Protein 3NWO (pdb70)

Nearest PDB structures (foldseek):
  3nwo-assembly1_A  TM=1.003E+00  e=1.751E-66  Mycolicibacterium smegmatis MC2 155
  7a6g-assembly1_A  TM=9.268E-01  e=8.230E-40  Pseudomonas syringae pv. tomato
  3wmr-assembly3_C  TM=9.377E-01  e=1.696E-39  Streptomyces halstedii
  1xrl-assembly1_A  TM=9.435E-01  e=4.229E-30  Thermoplasma acidophilum
  1mtz-assembly1_A  TM=9.447E-01  e=6.449E-30  Thermoplasma acidophilum

Secondary structure (DSSP, 8-state):
-EEEEEETTEEEEEEEE--SSPPTT---EEEEP-TTT--SGGGGGGGGHHHHHT--EEEE--TTSTTS---TTS-GGG--HHHHHHHHHHHHHHHT--SEEEEEETHHHHHHHHHHHT--TTEEEEEEES--SBHHHHHHHHHHHHHHS-HHHHHHHHHHHHHT-TTSHHHHHHHHHHHHHHT--SSSPPHHHHHHHHHHHHS-HHHHHHT-S-SSS--SGGGG-B-GGGGGG--S-EEEEEETT-SS-HHHHHHHHHH-SSEEEEEETT--TTHHHHSHHHHHHHHHHHHHHHHHHH-

Solvent-accessible surface area: 12353 Å² total; per-residue (Å²): 120,60,123,59,0,77,23,71,141,41,76,0,38,0,46,31,41,94,23,144,100,75,81,104,107,20,35,28,0,0,1,0,1,0,20,2,4,22,0,14,40,7,0,31,39,0,18,36,0,0,79,98,26,4,4,36,0,2,0,1,1,3,1,0,2,18,84,7,38,65,25,92,129,24,92,59,116,61,5,49,28,81,22,0,4,69,0,0,57,26,0,5,112,42,45,62,25,130,139,7,0,1,0,0,1,21,5,0,0,9,0,1,0,4,0,1,12,92,95,28,129,8,20,22,0,1,0,0,0,0,1,3,0,6,9,202,33,37,34,83,0,8,40,45,8,24,68,126,7,45,65,129,18,67,43,7,0,73,119,14,69,95,73,52,67,86,111,76,82,52,6,96,117,5,6,37,45,9,58,93,78,14,22,0,95,52,107,110,49,29,123,51,25,36,56,0,40,60,38,19,115,88,43,55,24,3,58,100,26,0,23,1,99,70,110,20,73,22,88,16,72,10,34,130,17,48,0,51,125,74,0,77,70,3,103,9,21,1,0,2,1,0,3,92,53,1,30,0,16,82,72,0,21,92,13,0,46,83,80,6,95,80,39,97,52,66,63,2,86,36,0,0,12,1,0,1,18,26,66,31,121,90,0,21,57,26,0,22,132,2,0,102,88,16,5,108,78,53,112

Foldseek 3Di:
DWDWFDQPPWTKIKDKQAEPAADPLLAEEEEFEALLQLACLLVVLLCVLRHVQRHMYMYIRQDCHDPIDNCLPDDLVVQDLVSRLSVVVRVCVRVVGQAYEYEYAENGLVSQLVNQLVPDVRYLEYERAQYFQALVLLLVLLVVLLVVDDPQLSCLCVVCVVVVVCVPPSNVVSLVVLCCQAPWVDPPDPVSSVVSVVRCVVRVSNSCAQQNDDSRGRPHPRRGDHCLVSQLSRPHAYEYEFEPRHSCDCSRCVSNVVRHPHYDYDYHYPGHRSCCVRPVVVVSVVVSVVSVVSSVVVD

Structure (mmCIF, N/CA/C/O backbone):
data_3NWO
#
_entry.id   3NWO
#
_cell.length_a   71.930
_cell.length_b   69.920
_cell.length_c   55.630
_cell.angle_alpha   90.000
_cell.angle_beta   93.180
_cell.angle_gamma   90.000
#
_symmetry.space_group_name_H-M   'C 1 2 1'
#
loop_
_entity.id
_entity.type
_entity.pdbx_description
1 polymer 'Proline iminopeptidase'
2 non-polymer 'MAGNESIUM ION'
3 non-polymer GLYCEROL
4 non-polymer 1,2-ETHANEDIOL
5 water water
#
loop_
_atom_site.group_PDB
_atom_site.id
_atom_site.type_symbol
_atom_site.label_atom_id
_atom_site.label_alt_id
_atom_site.label_comp_id
_atom_site.label_asym_id
_atom_site.label_entity_id
_atom_site.label_seq_id
_atom_site.pdbx_PDB_ins_code
_atom_site.Cartn_x
_atom_site.Cartn_y
_atom_site.Cartn_z
_atom_site.occupancy
_atom_site.B_iso_or_equiv
_atom_site.auth_seq_id
_atom_site.auth_comp_id
_atom_site.auth_asym_id
_atom_site.auth_atom_id
_atom_site.pdbx_PDB_model_num
ATOM 1 N N . SER A 1 29 ? 21.043 50.009 32.502 1.00 26.14 8 SER A N 1
ATOM 2 C CA . SER A 1 29 ? 20.269 48.756 32.809 1.00 25.84 8 SER A CA 1
ATOM 3 C C . SER A 1 29 ? 19.266 48.465 31.711 1.00 23.64 8 SER A C 1
ATOM 4 O O . SER A 1 29 ? 18.822 49.371 30.992 1.00 22.76 8 SER A O 1
ATOM 7 N N . SER A 1 30 ? 18.898 47.191 31.610 1.00 22.56 9 SER A N 1
ATOM 8 C CA . SER A 1 30 ? 18.080 46.723 30.516 1.00 20.41 9 SER A CA 1
ATOM 9 C C . SER A 1 30 ? 17.278 45.455 30.860 1.00 19.96 9 SER A C 1
ATOM 10 O O . SER A 1 30 ? 17.640 44.679 31.750 1.00 19.17 9 SER A O 1
ATOM 13 N N . ARG A 1 31 ? 16.198 45.255 30.113 1.00 18.01 10 ARG A N 1
ATOM 14 C CA . ARG A 1 31 ? 15.261 44.183 30.353 1.00 18.55 10 ARG A CA 1
ATOM 15 C C . ARG A 1 31 ? 14.382 44.078 29.138 1.00 16.53 10 ARG A C 1
ATOM 16 O O . ARG A 1 31 ? 14.426 44.951 28.264 1.00 16.52 10 ARG A O 1
ATOM 24 N N . THR A 1 32 ? 13.574 43.032 29.083 1.00 14.05 11 THR A N 1
ATOM 25 C CA . THR A 1 32 ? 12.529 42.960 28.076 1.00 12.76 11 THR A CA 1
ATOM 26 C C . THR A 1 32 ? 11.170 43.385 28.676 1.00 13.23 11 THR A C 1
ATOM 27 O O . THR A 1 32 ? 10.927 43.201 29.875 1.00 12.89 11 THR A O 1
ATOM 31 N N . VAL A 1 33 ? 10.317 43.962 27.828 1.00 12.07 12 VAL A N 1
ATOM 32 C CA . VAL A 1 33 ? 8.976 44.329 28.207 1.00 12.82 12 VAL A CA 1
ATOM 33 C C . VAL A 1 33 ? 8.030 43.617 27.277 1.00 12.74 12 VAL A C 1
ATOM 34 O O . VAL A 1 33 ? 8.378 43.360 26.103 1.00 12.38 12 VAL A O 1
ATOM 38 N N . PRO A 1 34 ? 6.821 43.308 27.764 1.00 12.54 13 PRO A N 1
ATOM 39 C CA . PRO A 1 34 ? 5.926 42.588 26.881 1.00 13.41 13 PRO A CA 1
ATOM 40 C C . PRO A 1 34 ? 5.319 43.457 25.810 1.00 13.07 13 PRO A C 1
ATOM 41 O O . PRO A 1 34 ? 4.917 44.593 26.066 1.00 11.90 13 PRO A O 1
ATOM 45 N N . PHE A 1 35 ? 5.247 42.910 24.610 1.00 12.37 14 PHE A N 1
ATOM 46 C CA . PHE A 1 35 ? 4.469 43.540 23.535 1.00 12.41 14 PHE A CA 1
ATOM 47 C C . PHE A 1 35 ? 3.642 42.413 22.944 1.00 13.58 14 PHE A C 1
ATOM 48 O O . PHE A 1 35 ? 4.167 41.591 22.180 1.00 12.01 14 PHE A O 1
ATOM 56 N N . GLY A 1 36 ? 2.361 42.332 23.325 1.00 14.97 15 GLY A N 1
ATOM 57 C CA . GLY A 1 36 ? 1.583 41.163 22.953 1.00 16.28 15 GLY A CA 1
ATOM 58 C C . GLY A 1 36 ? 2.248 39.916 23.516 1.00 16.73 15 GLY A C 1
ATOM 59 O O . GLY A 1 36 ? 2.659 39.888 24.692 1.00 17.05 15 GLY A O 1
ATOM 60 N N . ASP A 1 37 ? 2.404 38.914 22.663 1.00 16.96 16 ASP A N 1
ATOM 61 C CA . ASP A 1 37 ? 3.067 37.661 23.025 1.00 18.50 16 ASP A CA 1
ATOM 62 C C . ASP A 1 37 ? 4.576 37.754 22.877 1.00 17.47 16 ASP A C 1
ATOM 63 O O . ASP A 1 37 ? 5.258 36.768 23.115 1.00 18.69 16 ASP A O 1
ATOM 68 N N . HIS A 1 38 ? 5.097 38.920 22.476 1.00 15.16 17 HIS A N 1
ATOM 69 C CA . HIS A 1 38 ? 6.521 39.042 22.156 1.00 14.84 17 HIS A CA 1
ATOM 70 C C . HIS A 1 38 ? 7.240 39.788 23.261 1.00 13.77 17 HIS A C 1
ATOM 71 O O . HIS A 1 38 ? 6.615 40.237 24.207 1.00 14.24 17 HIS A O 1
ATOM 78 N N . GLU A 1 39 ? 8.561 39.851 23.161 1.00 13.93 18 GLU A N 1
ATOM 79 C CA . GLU A 1 39 ? 9.400 40.566 24.101 1.00 14.59 18 GLU A CA 1
ATOM 80 C C . GLU A 1 39 ? 10.191 41.665 23.382 1.00 14.17 18 GLU A C 1
ATOM 81 O O . GLU A 1 39 ? 10.950 41.379 22.449 1.00 15.57 18 GLU A O 1
ATOM 87 N N . THR A 1 40 ? 10.049 42.899 23.844 1.00 12.54 19 THR A N 1
ATOM 88 C CA . THR A 1 40 ? 10.819 44.014 23.322 1.00 11.38 19 THR A CA 1
ATOM 89 C C . THR A 1 40 ? 11.932 44.355 24.322 1.00 10.97 19 THR A C 1
ATOM 90 O O . THR A 1 40 ? 11.682 44.614 25.507 1.00 10.03 19 THR A O 1
ATOM 94 N N . TRP A 1 41 ? 13.161 44.359 23.833 1.00 10.08 20 TRP A N 1
ATOM 95 C CA . TRP A 1 41 ? 14.307 44.679 24.662 1.00 9.72 20 TRP A CA 1
ATOM 96 C C . TRP A 1 41 ? 14.493 46.186 24.779 1.00 8.95 20 TRP A C 1
ATOM 97 O O . TRP A 1 41 ? 14.566 46.902 23.769 1.00 8.66 20 TRP A O 1
ATOM 108 N N . VAL A 1 42 ? 14.631 46.653 26.007 1.00 8.72 21 VAL A N 1
ATOM 109 C CA . VAL A 1 42 ? 14.776 48.089 26.278 1.00 9.30 21 VAL A CA 1
ATOM 110 C C . VAL A 1 42 ? 16.016 48.311 27.134 1.00 9.74 21 VAL A C 1
ATOM 111 O O . VAL A 1 42 ? 16.411 47.428 27.929 1.00 9.06 21 VAL A O 1
ATOM 115 N N . GLN A 1 43 ? 16.626 49.479 26.948 1.00 9.92 22 GLN A N 1
ATOM 116 C CA . GLN A 1 43 ? 17.771 49.930 27.731 1.00 11.79 22 GLN A CA 1
ATOM 117 C C . GLN A 1 43 ? 17.486 51.315 28.306 1.00 12.25 22 GLN A C 1
ATOM 118 O O . GLN A 1 43 ? 17.069 52.240 27.579 1.00 14.20 22 GLN A O 1
ATOM 124 N N . VAL A 1 44 ? 17.703 51.464 29.605 1.00 13.23 23 VAL A N 1
ATOM 125 C CA . VAL A 1 44 ? 17.413 52.706 30.291 1.00 12.92 23 VAL A CA 1
ATOM 126 C C . VAL A 1 44 ? 18.729 53.283 30.808 1.00 13.09 23 VAL A C 1
ATOM 127 O O . VAL A 1 44 ? 19.443 52.634 31.574 1.00 13.81 23 VAL A O 1
ATOM 131 N N . THR A 1 45 ? 19.028 54.518 30.416 1.00 12.11 24 THR A N 1
ATOM 132 C CA . THR A 1 45 ? 20.237 55.196 30.858 1.00 12.21 24 THR A CA 1
ATOM 133 C C . THR A 1 45 ? 19.776 56.310 31.753 1.00 12.17 24 THR A C 1
ATOM 134 O O . THR A 1 45 ? 18.993 57.147 31.321 1.00 11.81 24 THR A O 1
ATOM 138 N N . THR A 1 46 ? 20.215 56.308 32.999 1.00 13.54 25 THR A N 1
ATOM 139 C CA . THR A 1 46 ? 19.750 57.314 33.960 1.00 13.86 25 THR A CA 1
ATOM 140 C C . THR A 1 46 ? 20.823 58.382 34.121 1.00 13.49 25 THR A C 1
ATOM 141 O O . THR A 1 46 ? 22.013 58.089 34.003 1.00 13.81 25 THR A O 1
ATOM 145 N N . PRO A 1 47 ? 20.416 59.637 34.364 1.00 12.20 26 PRO A N 1
ATOM 146 C CA . PRO A 1 47 ? 21.360 60.745 34.486 1.00 11.89 26 PRO A CA 1
ATOM 147 C C . PRO A 1 47 ? 22.099 60.792 35.800 1.00 12.78 26 PRO A C 1
ATOM 148 O O . PRO A 1 47 ? 21.593 60.367 36.836 1.00 12.49 26 PRO A O 1
ATOM 152 N N . GLU A 1 48 ? 23.297 61.344 35.732 1.00 13.34 27 GLU A N 1
ATOM 153 C CA . GLU A 1 48 ? 24.149 61.484 36.915 1.00 14.37 27 GLU A CA 1
ATOM 154 C C . GLU A 1 48 ? 23.632 62.567 37.868 1.00 13.60 27 GLU A C 1
ATOM 155 O O . GLU A 1 48 ? 23.860 62.485 39.061 1.00 13.57 27 GLU A O 1
ATOM 161 N N . ASN A 1 49 ? 22.951 63.573 37.331 1.00 13.02 28 ASN A N 1
ATOM 162 C CA . ASN A 1 49 ? 22.385 64.642 38.151 1.00 12.54 28 ASN A CA 1
ATOM 163 C C . ASN A 1 49 ? 21.001 65.027 37.574 1.00 12.26 28 ASN A C 1
ATOM 164 O O . ASN A 1 49 ? 20.876 66.013 36.812 1.00 11.74 28 ASN A O 1
ATOM 169 N N . ALA A 1 50 ? 19.988 64.221 37.927 1.00 12.05 29 ALA A N 1
ATOM 170 C CA . ALA A 1 50 ? 18.622 64.347 37.377 1.00 11.19 29 ALA A CA 1
ATOM 171 C C . ALA A 1 50 ? 18.102 65.748 37.617 1.00 11.59 29 ALA A C 1
ATOM 172 O O . ALA A 1 50 ? 18.195 66.254 38.718 1.00 12.28 29 ALA A O 1
ATOM 174 N N . GLN A 1 51 ? 17.618 66.383 36.557 1.00 12.20 30 GLN A N 1
ATOM 175 C CA . GLN A 1 51 ? 17.129 67.767 36.621 1.00 12.68 30 GLN A CA 1
ATOM 176 C C . GLN A 1 51 ? 15.631 67.778 36.784 1.00 13.59 30 GLN A C 1
ATOM 177 O O . GLN A 1 51 ? 14.955 66.877 36.286 1.00 13.55 30 GLN A O 1
ATOM 183 N N . PRO A 1 52 ? 15.107 68.770 37.519 1.00 16.02 31 PRO A N 1
ATOM 184 C CA . PRO A 1 52 ? 13.670 68.788 37.749 1.00 18.17 31 PRO A CA 1
ATOM 185 C C . PRO A 1 52 ? 12.909 69.008 36.437 1.00 18.62 31 PRO A C 1
ATOM 186 O O . PRO A 1 52 ? 13.313 69.802 35.596 1.00 19.65 31 PRO A O 1
ATOM 190 N N . HIS A 1 53 ? 11.839 68.264 36.235 1.00 19.42 32 HIS A N 1
ATOM 191 C CA . HIS A 1 53 ? 11.031 68.410 35.004 1.00 19.81 32 HIS A CA 1
ATOM 192 C C . HIS A 1 53 ? 11.753 68.045 33.707 1.00 17.03 32 HIS A C 1
ATOM 193 O O . HIS A 1 53 ? 11.203 68.293 32.643 1.00 16.44 32 HIS A O 1
ATOM 200 N N . ALA A 1 54 ? 12.939 67.449 33.767 1.00 13.34 33 ALA A N 1
ATOM 201 C CA . ALA A 1 54 ? 13.578 66.959 32.536 1.00 13.47 33 ALA A CA 1
ATOM 202 C C . ALA A 1 54 ? 12.932 65.614 32.188 1.00 12.90 33 ALA A C 1
ATOM 203 O O . ALA A 1 54 ? 13.230 64.603 32.797 1.00 12.88 33 ALA A O 1
ATOM 205 N N . LEU A 1 55 ? 12.019 65.627 31.216 1.00 12.54 34 LEU A N 1
ATOM 206 C CA . LEU A 1 55 ? 11.239 64.456 30.898 1.00 12.21 34 LEU A CA 1
ATOM 207 C C . LEU A 1 55 ? 12.044 63.448 30.102 1.00 12.14 34 LEU A C 1
ATOM 208 O O . LEU A 1 55 ? 12.973 63.816 29.380 1.00 12.01 34 LEU A O 1
ATOM 213 N N . PRO A 1 56 ? 11.675 62.169 30.204 1.00 12.39 35 PRO A N 1
ATOM 214 C CA . PRO A 1 56 ? 12.443 61.147 29.499 1.00 11.65 35 PRO A CA 1
ATOM 215 C C . PRO A 1 56 ? 12.395 61.275 27.981 1.00 11.04 35 PRO A C 1
ATOM 216 O O . PRO A 1 56 ? 11.406 61.760 27.419 1.00 10.28 35 PRO A O 1
ATOM 220 N N . LEU A 1 57 ? 13.484 60.843 27.345 1.00 9.93 36 LEU A N 1
ATOM 221 C CA . LEU A 1 57 ? 13.637 60.829 25.886 1.00 9.46 36 LEU A CA 1
ATOM 222 C C . LEU A 1 57 ? 13.656 59.358 25.432 1.00 9.42 36 LEU A C 1
ATOM 223 O O . LEU A 1 57 ? 14.441 58.546 25.939 1.00 8.94 36 LEU A O 1
ATOM 228 N N . ILE A 1 58 ? 12.770 59.041 24.496 1.00 9.29 37 ILE A N 1
ATOM 229 C CA . ILE A 1 58 ? 12.715 57.731 23.860 1.00 9.09 37 ILE A CA 1
ATOM 230 C C . ILE A 1 58 ? 13.345 57.841 22.451 1.00 9.14 37 ILE A C 1
ATOM 231 O O . ILE A 1 58 ? 12.908 58.664 21.620 1.00 9.53 37 ILE A O 1
ATOM 236 N N . VAL A 1 59 ? 14.413 57.066 22.227 1.00 8.72 38 VAL A N 1
ATOM 237 C CA . VAL A 1 59 ? 15.170 57.081 20.955 1.00 7.95 38 VAL A CA 1
ATOM 238 C C . VAL A 1 59 ? 14.698 55.930 20.059 1.00 8.21 38 VAL A C 1
ATOM 239 O O . VAL A 1 59 ? 14.784 54.766 20.441 1.00 8.58 38 VAL A O 1
ATOM 243 N N . LEU A 1 60 ? 14.212 56.267 18.864 1.00 8.70 39 LEU A N 1
ATOM 244 C CA . LEU A 1 60 ? 13.745 55.282 17.889 1.00 7.61 39 LEU A CA 1
ATOM 245 C C . LEU A 1 60 ? 14.795 55.072 16.783 1.00 7.84 39 LEU A C 1
ATOM 246 O O . LEU A 1 60 ? 15.119 55.995 16.058 1.00 8.23 39 LEU A O 1
ATOM 251 N N . HIS A 1 61 ? 15.267 53.839 16.628 1.00 7.42 40 HIS A N 1
ATOM 252 C CA . HIS A 1 61 ? 16.245 53.501 15.586 1.00 7.45 40 HIS A CA 1
ATOM 253 C C . HIS A 1 61 ? 15.578 53.339 14.221 1.00 7.21 40 HIS A C 1
ATOM 254 O O . HIS A 1 61 ? 14.365 53.175 14.132 1.00 7.19 40 HIS A O 1
ATOM 261 N N . GLY A 1 62 ? 16.384 53.405 13.159 1.00 8.27 41 GLY A N 1
ATOM 262 C CA . GLY A 1 62 ? 15.906 53.300 11.799 1.00 8.17 41 GLY A CA 1
ATOM 263 C C . GLY A 1 62 ? 16.082 51.897 11.254 1.00 9.52 41 GLY A C 1
ATOM 264 O O . GLY A 1 62 ? 16.063 50.897 12.005 1.00 10.22 41 GLY A O 1
ATOM 265 N N . GLY A 1 63 ? 16.298 51.842 9.945 1.00 9.91 42 GLY A N 1
ATOM 266 C CA . GLY A 1 63 ? 16.433 50.601 9.181 1.00 10.55 42 GLY A CA 1
ATOM 267 C C . GLY A 1 63 ? 15.340 50.484 8.125 1.00 10.77 42 GLY A C 1
ATOM 268 O O . GLY A 1 63 ? 15.578 50.796 6.934 1.00 10.91 42 GLY A O 1
ATOM 269 N N . PRO A 1 64 ? 14.141 49.999 8.520 1.00 10.36 43 PRO A N 1
ATOM 270 C CA . PRO A 1 64 ? 13.779 49.378 9.787 1.00 10.27 43 PRO A CA 1
ATOM 271 C C . PRO A 1 64 ? 14.634 48.126 10.022 1.00 9.82 43 PRO A C 1
ATOM 272 O O . PRO A 1 64 ? 15.278 47.639 9.114 1.00 9.45 43 PRO A O 1
ATOM 276 N N . GLY A 1 65 ? 14.631 47.633 11.251 1.00 9.76 44 GLY A N 1
ATOM 277 C CA . GLY A 1 65 ? 15.351 46.422 11.613 1.00 9.45 44 GLY A CA 1
ATOM 278 C C . GLY A 1 65 ? 16.844 46.552 11.849 1.00 9.68 44 GLY A C 1
ATOM 279 O O . GLY A 1 65 ? 17.541 45.540 11.899 1.00 9.90 44 GLY A O 1
ATOM 280 N N . MET A 1 66 ? 17.309 47.787 12.090 1.00 9.94 45 MET A N 1
ATOM 281 C CA A MET A 1 66 ? 18.735 48.123 12.279 0.50 10.11 45 MET A CA 1
ATOM 282 C CA B MET A 1 66 ? 18.728 48.029 12.266 0.50 9.98 45 MET A CA 1
ATOM 283 C C . MET A 1 66 ? 19.172 47.987 13.735 1.00 9.28 45 MET A C 1
ATOM 284 O O . MET A 1 66 ? 20.354 47.927 14.019 1.00 9.47 45 MET A O 1
ATOM 293 N N . ALA A 1 67 ? 18.209 47.950 14.647 1.00 9.66 46 ALA A N 1
ATOM 294 C CA . ALA A 1 67 ? 18.434 47.898 16.102 1.00 8.77 46 ALA A CA 1
ATOM 295 C C . ALA A 1 67 ? 19.003 49.236 16.640 1.00 9.02 46 ALA A C 1
ATOM 296 O O . ALA A 1 67 ? 19.372 50.143 15.871 1.00 8.64 46 ALA A O 1
ATOM 298 N N . HIS A 1 68 ? 19.108 49.329 17.961 1.00 8.34 47 HIS A N 1
ATOM 299 C CA . HIS A 1 68 ? 19.504 50.560 18.650 1.00 9.10 47 HIS A CA 1
ATOM 300 C C . HIS A 1 68 ? 20.980 50.893 18.517 1.00 9.11 47 HIS A C 1
ATOM 301 O O . HIS A 1 68 ? 21.373 52.020 18.836 1.00 8.86 47 HIS A O 1
ATOM 308 N N . ASN A 1 69 ? 21.798 49.910 18.133 1.00 9.48 48 ASN A N 1
ATOM 309 C CA . ASN A 1 69 ? 23.264 50.012 18.336 1.00 9.66 48 ASN A CA 1
ATOM 310 C C . ASN A 1 69 ? 23.782 51.312 17.703 1.00 9.63 48 ASN A C 1
ATOM 311 O O . ASN A 1 69 ? 24.477 52.088 18.347 1.00 10.06 48 ASN A O 1
ATOM 316 N N . TYR A 1 70 ? 23.398 51.570 16.452 1.00 9.69 49 TYR A N 1
ATOM 317 C CA . TYR A 1 70 ? 23.978 52.694 15.721 1.00 9.03 49 TYR A CA 1
ATOM 318 C C . TYR A 1 70 ? 23.590 54.077 16.311 1.00 9.25 49 TYR A C 1
ATOM 319 O O . TYR A 1 70 ? 24.270 55.083 16.069 1.00 7.74 49 TYR A O 1
ATOM 328 N N . VAL A 1 71 ? 22.530 54.102 17.111 1.00 8.88 50 VAL A N 1
ATOM 329 C CA . VAL A 1 71 ? 22.101 55.334 17.776 1.00 9.20 50 VAL A CA 1
ATOM 330 C C . VAL A 1 71 ? 22.349 55.297 19.276 1.00 9.73 50 VAL A C 1
ATOM 331 O O . VAL A 1 71 ? 21.842 56.186 20.005 1.00 10.85 50 VAL A O 1
ATOM 335 N N . ALA A 1 72 ? 23.127 54.306 19.732 1.00 8.87 51 ALA A N 1
ATOM 336 C CA . ALA A 1 72 ? 23.539 54.166 21.151 1.00 9.64 51 ALA A CA 1
ATOM 337 C C . ALA A 1 72 ? 24.128 55.442 21.756 1.00 9.92 51 ALA A C 1
ATOM 338 O O . ALA A 1 72 ? 23.831 55.760 22.924 1.00 9.91 51 ALA A O 1
ATOM 340 N N . ASN A 1 73 ? 24.929 56.184 20.977 1.00 10.43 52 ASN A N 1
ATOM 341 C CA . ASN A 1 73 ? 25.616 57.381 21.516 1.00 10.35 52 ASN A CA 1
ATOM 342 C C . ASN A 1 73 ? 24.713 58.524 21.940 1.00 9.98 52 ASN A C 1
ATOM 343 O O . ASN A 1 73 ? 25.130 59.381 22.689 1.00 9.31 52 ASN A O 1
ATOM 348 N N . ILE A 1 74 ? 23.470 58.534 21.466 1.00 9.44 53 ILE A N 1
ATOM 349 C CA . ILE A 1 74 ? 22.479 59.551 21.881 1.00 9.05 53 ILE A CA 1
ATOM 350 C C . ILE A 1 74 ? 22.157 59.450 23.402 1.00 9.93 53 ILE A C 1
ATOM 351 O O . ILE A 1 74 ? 21.683 60.433 24.015 1.00 9.19 53 ILE A O 1
ATOM 356 N N . ALA A 1 75 ? 22.479 58.295 24.014 1.00 9.63 54 ALA A N 1
ATOM 357 C CA . ALA A 1 75 ? 22.360 58.112 25.468 1.00 9.85 54 ALA A CA 1
ATOM 358 C C . ALA A 1 75 ? 23.231 59.095 26.256 1.00 9.95 54 ALA A C 1
ATOM 359 O O . ALA A 1 75 ? 22.984 59.283 27.432 1.00 10.97 54 ALA A O 1
ATOM 361 N N . ALA A 1 76 ? 24.248 59.699 25.616 1.00 9.97 55 ALA A N 1
ATOM 362 C CA . ALA A 1 76 ? 25.048 60.778 26.236 1.00 10.54 55 ALA A CA 1
ATOM 363 C C . ALA A 1 76 ? 24.208 61.928 26.717 1.00 10.09 55 ALA A C 1
ATOM 364 O O . ALA A 1 76 ? 24.633 62.689 27.587 1.00 10.19 55 ALA A O 1
ATOM 366 N N . LEU A 1 77 ? 23.017 62.076 26.121 1.00 10.05 56 LEU A N 1
ATOM 367 C CA . LEU A 1 77 ? 22.094 63.139 26.495 1.00 10.09 56 LEU A CA 1
ATOM 368 C C . LEU A 1 77 ? 21.621 63.009 27.937 1.00 10.13 56 LEU A C 1
ATOM 369 O O . LEU A 1 77 ? 21.237 64.017 28.576 1.00 9.55 56 LEU A O 1
ATOM 374 N N . ALA A 1 78 ? 21.631 61.788 28.461 1.00 10.37 57 ALA A N 1
ATOM 375 C CA . ALA A 1 78 ? 21.194 61.580 29.857 1.00 10.36 57 ALA A CA 1
ATOM 376 C C . ALA A 1 78 ? 22.054 62.402 30.835 1.00 11.26 57 ALA A C 1
ATOM 377 O O . ALA A 1 78 ? 21.543 63.244 31.587 1.00 12.59 57 ALA A O 1
ATOM 379 N N . ASP A 1 79 ? 23.361 62.223 30.790 1.00 11.86 58 ASP A N 1
ATOM 380 C CA . ASP A 1 79 ? 24.249 62.995 31.661 1.00 13.66 58 ASP A CA 1
ATOM 381 C C . ASP A 1 79 ? 24.282 64.489 31.255 1.00 13.98 58 ASP A C 1
ATOM 382 O O . ASP A 1 79 ? 24.299 65.373 32.113 1.00 14.02 58 ASP A O 1
ATOM 387 N N . GLU A 1 80 ? 24.282 64.757 29.957 1.00 12.96 59 GLU A N 1
ATOM 388 C CA . GLU A 1 80 ? 24.414 66.118 29.483 1.00 13.38 59 GLU A CA 1
ATOM 389 C C . GLU A 1 80 ? 23.237 66.998 29.818 1.00 13.18 59 GLU A C 1
ATOM 390 O O . GLU A 1 80 ? 23.428 68.198 30.001 1.00 13.49 59 GLU A O 1
ATOM 396 N N . THR A 1 81 ? 22.031 66.428 29.919 1.00 12.23 60 THR A N 1
ATOM 397 C CA . THR A 1 81 ? 20.815 67.240 30.141 1.00 11.42 60 THR A CA 1
ATOM 398 C C . THR A 1 81 ? 20.003 66.845 31.383 1.00 11.57 60 THR A C 1
ATOM 399 O O . THR A 1 81 ? 19.013 67.491 31.714 1.00 12.15 60 THR A O 1
ATOM 403 N N . GLY A 1 82 ? 20.431 65.806 32.094 1.00 12.47 61 GLY A N 1
ATOM 404 C CA . GLY A 1 82 ? 19.782 65.444 33.354 1.00 12.28 61 GLY A CA 1
ATOM 405 C C . GLY A 1 82 ? 18.452 64.715 33.218 1.00 12.09 61 GLY A C 1
ATOM 406 O O . GLY A 1 82 ? 17.602 64.815 34.092 1.00 12.82 61 GLY A O 1
ATOM 407 N N . ARG A 1 83 ? 18.273 63.954 32.132 1.00 11.51 62 ARG A N 1
ATOM 408 C CA . ARG A 1 83 ? 17.049 63.213 31.902 1.00 10.57 62 ARG A CA 1
ATOM 409 C C . ARG A 1 83 ? 17.361 61.743 31.659 1.00 10.56 62 ARG A C 1
ATOM 410 O O . ARG A 1 83 ? 18.502 61.383 31.397 1.00 10.19 62 ARG A O 1
ATOM 418 N N . THR A 1 84 ? 16.339 60.909 31.759 1.00 10.62 63 THR A N 1
ATOM 419 C CA . THR A 1 84 ? 16.451 59.491 31.410 1.00 11.18 63 THR A CA 1
ATOM 420 C C . THR A 1 84 ? 16.328 59.329 29.900 1.00 11.73 63 THR A C 1
ATOM 421 O O . THR A 1 84 ? 15.498 59.990 29.245 1.00 11.79 63 THR A O 1
ATOM 425 N N . VAL A 1 85 ? 17.199 58.486 29.348 1.00 11.34 64 VAL A N 1
ATOM 426 C CA . VAL A 1 85 ? 17.136 58.151 27.940 1.00 10.42 64 VAL A CA 1
ATOM 427 C C . VAL A 1 85 ? 16.859 56.649 27.775 1.00 10.68 64 VAL A C 1
ATOM 428 O O . VAL A 1 85 ? 17.532 55.799 28.358 1.00 9.54 64 VAL A O 1
ATOM 432 N N . ILE A 1 86 ? 15.870 56.354 26.937 1.00 9.91 65 ILE A N 1
ATOM 433 C CA . ILE A 1 86 ? 15.434 54.994 26.659 1.00 10.45 65 ILE A CA 1
ATOM 434 C C . ILE A 1 86 ? 15.709 54.637 25.216 1.00 9.87 65 ILE A C 1
ATOM 435 O O . ILE A 1 86 ? 15.272 55.321 24.306 1.00 11.11 65 ILE A O 1
ATOM 440 N N . HIS A 1 87 ? 16.429 53.547 25.020 1.00 10.15 66 HIS A N 1
ATOM 441 C CA . HIS A 1 87 ? 16.554 52.911 23.736 1.00 9.93 66 HIS A CA 1
ATOM 442 C C . HIS A 1 87 ? 15.824 51.590 23.786 1.00 9.92 66 HIS A C 1
ATOM 443 O O . HIS A 1 87 ? 15.763 50.947 24.849 1.00 9.81 66 HIS A O 1
ATOM 450 N N . TYR A 1 88 ? 15.347 51.147 22.626 1.00 9.18 67 TYR A N 1
ATOM 451 C CA . TYR A 1 88 ? 14.909 49.777 22.487 1.00 9.55 67 TYR A CA 1
ATOM 452 C C . TYR A 1 88 ? 15.065 49.227 21.077 1.00 9.67 67 TYR A C 1
ATOM 453 O O . TYR A 1 88 ? 15.211 50.003 20.138 1.00 9.48 67 TYR A O 1
ATOM 462 N N . ASP A 1 89 ? 15.077 47.897 20.968 1.00 9.02 68 ASP A N 1
ATOM 463 C CA . ASP A 1 89 ? 15.085 47.200 19.699 1.00 9.60 68 ASP A CA 1
ATOM 464 C C . ASP A 1 89 ? 13.639 46.905 19.311 1.00 9.35 68 ASP A C 1
ATOM 465 O O . ASP A 1 89 ? 12.895 46.284 20.048 1.00 9.87 68 ASP A O 1
ATOM 470 N N . GLN A 1 90 ? 13.233 47.401 18.155 1.00 7.98 69 GLN A N 1
ATOM 471 C CA . GLN A 1 90 ? 11.918 47.154 17.687 1.00 8.36 69 GLN A CA 1
ATOM 472 C C . GLN A 1 90 ? 11.774 45.670 17.379 1.00 8.78 69 GLN A C 1
ATOM 473 O O . GLN A 1 90 ? 12.691 45.039 16.847 1.00 8.40 69 GLN A O 1
ATOM 479 N N . VAL A 1 91 ? 10.635 45.134 17.792 1.00 9.26 70 VAL A N 1
ATOM 480 C CA . VAL A 1 91 ? 10.253 43.725 17.559 1.00 9.49 70 VAL A CA 1
ATOM 481 C C . VAL A 1 91 ? 10.613 43.262 16.160 1.00 9.40 70 VAL A C 1
ATOM 482 O O . VAL A 1 91 ? 10.397 43.979 15.167 1.00 7.77 70 VAL A O 1
ATOM 486 N N . GLY A 1 92 ? 11.184 42.056 16.101 1.00 8.89 71 GLY A N 1
ATOM 487 C CA . GLY A 1 92 ? 11.688 41.485 14.872 1.00 8.47 71 GLY A CA 1
ATOM 488 C C . GLY A 1 92 ? 13.175 41.681 14.585 1.00 8.60 71 GLY A C 1
ATOM 489 O O . GLY A 1 92 ? 13.702 41.085 13.630 1.00 7.83 71 GLY A O 1
ATOM 490 N N . CYS A 1 93 ? 13.848 42.533 15.363 1.00 9.29 72 CYS A N 1
ATOM 491 C CA . CYS A 1 93 ? 15.298 42.722 15.210 1.00 9.75 72 CYS A CA 1
ATOM 492 C C . CYS A 1 93 ? 16.045 42.748 16.529 1.00 9.84 72 CYS A C 1
ATOM 493 O O . CYS A 1 93 ? 15.467 42.829 17.628 1.00 9.67 72 CYS A O 1
ATOM 496 N N . GLY A 1 94 ? 17.353 42.666 16.402 1.00 9.91 73 GLY A N 1
ATOM 497 C CA . GLY A 1 94 ? 18.256 42.863 17.519 1.00 10.44 73 GLY A CA 1
ATOM 498 C C . GLY A 1 94 ? 18.001 41.952 18.701 1.00 10.98 73 GLY A C 1
ATOM 499 O O . GLY A 1 94 ? 17.818 40.735 18.548 1.00 10.20 73 GLY A O 1
ATOM 500 N N . ASN A 1 95 ? 17.933 42.581 19.873 1.00 10.40 74 ASN A N 1
ATOM 501 C CA . ASN A 1 95 ? 17.748 41.881 21.140 1.00 11.12 74 ASN A CA 1
ATOM 502 C C . ASN A 1 95 ? 16.293 41.523 21.488 1.00 10.68 74 ASN A C 1
ATOM 503 O O . ASN A 1 95 ? 16.040 40.948 22.545 1.00 9.84 74 ASN A O 1
ATOM 508 N N . SER A 1 96 ? 15.360 41.873 20.598 1.00 10.70 75 SER A N 1
ATOM 509 C CA . SER A 1 96 ? 13.937 41.642 20.798 1.00 9.58 75 SER A CA 1
ATOM 510 C C . SER A 1 96 ? 13.529 40.358 20.087 1.00 10.35 75 SER A C 1
ATOM 511 O O . SER A 1 96 ? 14.353 39.718 19.437 1.00 10.57 75 SER A O 1
ATOM 514 N N . THR A 1 97 ? 12.258 39.987 20.195 1.00 9.62 76 THR A N 1
ATOM 515 C CA . THR A 1 97 ? 11.781 38.742 19.556 1.00 9.57 76 THR A CA 1
ATOM 516 C C . THR A 1 97 ? 11.952 38.769 18.057 1.00 10.09 76 THR A C 1
ATOM 517 O O . THR A 1 97 ? 11.561 39.736 17.403 1.00 9.93 76 THR A O 1
ATOM 521 N N . HIS A 1 98 ? 12.560 37.711 17.525 1.00 9.95 77 HIS A N 1
ATOM 522 C CA . HIS A 1 98 ? 12.625 37.485 16.075 1.00 10.51 77 HIS A CA 1
ATOM 523 C C . HIS A 1 98 ? 11.440 36.625 15.624 1.00 10.29 77 HIS A C 1
ATOM 524 O O . HIS A 1 98 ? 11.102 35.627 16.272 1.00 10.55 77 HIS A O 1
ATOM 531 N N . LEU A 1 99 ? 10.817 37.048 14.515 1.00 10.83 78 LEU A N 1
ATOM 532 C CA . LEU A 1 99 ? 9.611 36.441 13.974 1.00 10.62 78 LEU A CA 1
ATOM 533 C C . LEU A 1 99 ? 9.810 36.201 12.463 1.00 11.02 78 LEU A C 1
ATOM 534 O O . LEU A 1 99 ? 9.094 36.787 11.662 1.00 11.34 78 LEU A O 1
ATOM 539 N N . PRO A 1 100 ? 10.807 35.363 12.071 1.00 11.57 79 PRO A N 1
ATOM 540 C CA . PRO A 1 100 ? 11.086 35.068 10.647 1.00 11.83 79 PRO A CA 1
ATOM 541 C C . PRO A 1 100 ? 9.920 34.382 9.944 1.00 11.88 79 PRO A C 1
ATOM 542 O O . PRO A 1 100 ? 9.786 34.497 8.743 1.00 11.10 79 PRO A O 1
ATOM 546 N N . ASP A 1 101 ? 9.037 33.758 10.725 1.00 11.69 80 ASP A N 1
ATOM 547 C CA . ASP A 1 101 ? 7.829 33.090 10.214 1.00 11.70 80 ASP A CA 1
ATOM 548 C C . ASP A 1 101 ? 6.556 33.937 10.124 1.00 11.47 80 ASP A C 1
ATOM 549 O O . ASP A 1 101 ? 5.521 33.432 9.675 1.00 11.65 80 ASP A O 1
ATOM 554 N N . ALA A 1 102 ? 6.600 35.202 10.536 1.00 11.24 81 ALA A N 1
ATOM 555 C CA . ALA A 1 102 ? 5.421 36.081 10.407 1.00 11.71 81 ALA A CA 1
ATOM 556 C C . ALA A 1 102 ? 5.136 36.338 8.931 1.00 11.94 81 ALA A C 1
ATOM 557 O O . ALA A 1 102 ? 6.059 36.470 8.144 1.00 11.14 81 ALA A O 1
ATOM 559 N N . PRO A 1 103 ? 3.845 36.463 8.557 1.00 13.38 82 PRO A N 1
ATOM 560 C CA . PRO A 1 103 ? 3.566 36.847 7.176 1.00 13.32 82 PRO A CA 1
ATOM 561 C C . PRO A 1 103 ? 4.176 38.218 6.882 1.00 12.67 82 PRO A C 1
ATOM 562 O O . PRO A 1 103 ? 4.276 39.039 7.798 1.00 12.02 82 PRO A O 1
ATOM 566 N N . ALA A 1 104 ? 4.580 38.475 5.633 1.00 12.36 83 ALA A N 1
ATOM 567 C CA . ALA A 1 104 ? 5.175 39.781 5.294 1.00 12.72 83 ALA A CA 1
ATOM 568 C C . ALA A 1 104 ? 4.303 40.965 5.688 1.00 12.77 83 ALA A C 1
ATOM 569 O O . ALA A 1 104 ? 4.817 42.017 6.090 1.00 12.63 83 ALA A O 1
ATOM 571 N N . ASP A 1 105 ? 2.992 40.788 5.627 1.00 12.89 84 ASP A N 1
ATOM 572 C CA . ASP A 1 105 ? 2.069 41.888 5.932 1.00 14.71 84 ASP A CA 1
ATOM 573 C C . ASP A 1 105 ? 1.889 42.171 7.438 1.00 13.78 84 ASP A C 1
ATOM 574 O O . ASP A 1 105 ? 1.176 43.114 7.809 1.00 14.30 84 ASP A O 1
ATOM 579 N N . PHE A 1 106 ? 2.556 41.386 8.288 1.00 12.56 85 PHE A N 1
ATOM 580 C CA . PHE A 1 106 ? 2.672 41.683 9.711 1.00 12.11 85 PHE A CA 1
ATOM 581 C C . PHE A 1 106 ? 3.412 43.006 9.993 1.00 12.25 85 PHE A C 1
ATOM 582 O O . PHE A 1 106 ? 3.122 43.704 10.968 1.00 11.59 85 PHE A O 1
ATOM 590 N N . TRP A 1 107 ? 4.396 43.317 9.159 1.00 11.28 86 TRP A N 1
ATOM 591 C CA . TRP A 1 107 ? 5.363 44.364 9.447 1.00 11.63 86 TRP A CA 1
ATOM 592 C C . TRP A 1 107 ? 4.857 45.698 8.912 1.00 11.89 86 TRP A C 1
ATOM 593 O O . TRP A 1 107 ? 5.003 45.961 7.728 1.00 12.38 86 TRP A O 1
ATOM 604 N N . THR A 1 108 ? 4.241 46.501 9.784 1.00 11.98 87 THR A N 1
ATOM 605 C CA . THR A 1 108 ? 3.560 47.738 9.386 1.00 11.60 87 THR A CA 1
ATOM 606 C C . THR A 1 108 ? 3.914 48.874 10.353 1.00 11.26 87 THR A C 1
ATOM 607 O O . THR A 1 108 ? 4.259 48.611 11.542 1.00 11.37 87 THR A O 1
ATOM 611 N N . PRO A 1 109 ? 3.801 50.132 9.891 1.00 10.30 88 PRO A N 1
ATOM 612 C CA . PRO A 1 109 ? 3.951 51.245 10.830 1.00 11.04 88 PRO A CA 1
ATOM 613 C C . PRO A 1 109 ? 3.044 51.105 12.061 1.00 11.03 88 PRO A C 1
ATOM 614 O O . PRO A 1 109 ? 3.507 51.347 13.179 1.00 10.76 88 PRO A O 1
ATOM 618 N N . GLN A 1 110 ? 1.800 50.662 11.870 1.00 11.02 89 GLN A N 1
ATOM 619 C CA . GLN A 1 110 ? 0.894 50.474 13.002 1.00 12.53 89 GLN A CA 1
ATOM 620 C C . GLN A 1 110 ? 1.478 49.518 14.058 1.00 11.67 89 GLN A C 1
ATOM 621 O O . GLN A 1 110 ? 1.321 49.758 15.246 1.00 12.83 89 GLN A O 1
ATOM 627 N N . LEU A 1 111 ? 2.083 48.422 13.629 1.00 11.83 90 LEU A N 1
ATOM 628 C CA . LEU A 1 111 ? 2.674 47.473 14.599 1.00 11.69 90 LEU A CA 1
ATOM 629 C C . LEU A 1 111 ? 3.663 48.205 15.531 1.00 10.93 90 LEU A C 1
ATOM 630 O O . LEU A 1 111 ? 3.681 48.028 16.769 1.00 9.80 90 LEU A O 1
ATOM 635 N N . PHE A 1 112 ? 4.541 48.988 14.920 1.00 10.44 91 PHE A N 1
ATOM 636 C CA . PHE A 1 112 ? 5.597 49.670 15.679 1.00 10.18 91 PHE A CA 1
ATOM 637 C C . PHE A 1 112 ? 5.080 50.824 16.555 1.00 10.05 91 PHE A C 1
ATOM 638 O O . PHE A 1 112 ? 5.673 51.150 17.594 1.00 10.23 91 PHE A O 1
ATOM 646 N N . VAL A 1 113 ? 3.987 51.450 16.125 1.00 10.36 92 VAL A N 1
ATOM 647 C CA . VAL A 1 113 ? 3.282 52.428 16.943 1.00 10.22 92 VAL A CA 1
ATOM 648 C C . VAL A 1 113 ? 2.758 51.756 18.222 1.00 10.42 92 VAL A C 1
ATOM 649 O O . VAL A 1 113 ? 2.973 52.245 19.339 1.00 10.31 92 VAL A O 1
ATOM 653 N N . ASP A 1 114 ? 2.062 50.638 18.025 1.00 10.53 93 ASP A N 1
ATOM 654 C CA . ASP A 1 114 ? 1.523 49.835 19.121 1.00 11.06 93 ASP A CA 1
ATOM 655 C C . ASP A 1 114 ? 2.666 49.409 20.055 1.00 10.96 93 ASP A C 1
ATOM 656 O O . ASP A 1 114 ? 2.544 49.508 21.283 1.00 10.27 93 ASP A O 1
ATOM 661 N N . GLU A 1 115 ? 3.794 48.979 19.485 1.00 9.77 94 GLU A N 1
ATOM 662 C CA . GLU A 1 115 ? 4.927 48.583 20.330 1.00 9.78 94 GLU A CA 1
ATOM 663 C C . GLU A 1 115 ? 5.432 49.760 21.152 1.00 8.93 94 GLU A C 1
ATOM 664 O O . GLU A 1 115 ? 5.712 49.609 22.328 1.00 8.83 94 GLU A O 1
ATOM 670 N N . PHE A 1 116 ? 5.600 50.911 20.508 1.00 9.33 95 PHE A N 1
ATOM 671 C CA . PHE A 1 116 ? 6.064 52.121 21.177 1.00 9.36 95 PHE A CA 1
ATOM 672 C C . PHE A 1 116 ? 5.264 52.393 22.448 1.00 10.24 95 PHE A C 1
ATOM 673 O O . PHE A 1 116 ? 5.835 52.623 23.528 1.00 10.09 95 PHE A O 1
ATOM 681 N N . HIS A 1 117 ? 3.947 52.359 22.325 1.00 10.23 96 HIS A N 1
ATOM 682 C CA . HIS A 1 117 ? 3.094 52.641 23.477 1.00 10.51 96 HIS A CA 1
ATOM 683 C C . HIS A 1 117 ? 3.161 51.545 24.533 1.00 10.87 96 HIS A C 1
ATOM 684 O O . HIS A 1 117 ? 3.050 51.810 25.745 1.00 11.85 96 HIS A O 1
ATOM 691 N N . ALA A 1 118 ? 3.343 50.314 24.076 1.00 10.83 97 ALA A N 1
ATOM 692 C CA . ALA A 1 118 ? 3.573 49.205 24.993 1.00 10.19 97 ALA A CA 1
ATOM 693 C C . ALA A 1 118 ? 4.852 49.404 25.811 1.00 10.26 97 ALA A C 1
ATOM 694 O O . ALA A 1 118 ? 4.876 49.115 27.023 1.00 11.08 97 ALA A O 1
ATOM 696 N N . VAL A 1 119 ? 5.911 49.925 25.187 1.00 9.94 98 VAL A N 1
ATOM 697 C CA . VAL A 1 119 ? 7.156 50.196 25.907 1.00 10.52 98 VAL A CA 1
ATOM 698 C C . VAL A 1 119 ? 6.921 51.289 26.956 1.00 11.51 98 VAL A C 1
ATOM 699 O O . VAL A 1 119 ? 7.324 51.137 28.117 1.00 11.51 98 VAL A O 1
ATOM 703 N N . CYS A 1 120 ? 6.306 52.400 26.543 1.00 11.21 99 CYS A N 1
ATOM 704 C CA . CYS A 1 120 ? 6.014 53.488 27.477 1.00 12.55 99 CYS A CA 1
ATOM 705 C C . CYS A 1 120 ? 5.177 53.015 28.675 1.00 12.53 99 CYS A C 1
ATOM 706 O O . CYS A 1 120 ? 5.438 53.382 29.821 1.00 12.20 99 CYS A O 1
ATOM 709 N N . THR A 1 121 ? 4.191 52.188 28.402 1.00 13.25 100 THR A N 1
ATOM 710 C CA . THR A 1 121 ? 3.290 51.707 29.451 1.00 14.55 100 THR A CA 1
ATOM 711 C C . THR A 1 121 ? 4.035 50.821 30.459 1.00 14.47 100 THR A C 1
ATOM 712 O O . THR A 1 121 ? 3.961 51.049 31.673 1.00 13.23 100 THR A O 1
ATOM 716 N N . ALA A 1 122 ? 4.784 49.842 29.965 1.00 14.47 101 ALA A N 1
ATOM 717 C CA . ALA A 1 122 ? 5.545 48.948 30.837 1.00 14.62 101 ALA A CA 1
ATOM 718 C C . ALA A 1 122 ? 6.591 49.718 31.679 1.00 15.01 101 ALA A C 1
ATOM 719 O O . ALA A 1 122 ? 6.851 49.357 32.809 1.00 14.26 101 ALA A O 1
ATOM 721 N N . LEU A 1 123 ? 7.158 50.799 31.150 1.00 14.66 102 LEU A N 1
ATOM 722 C CA . LEU A 1 123 ? 8.135 51.590 31.918 1.00 14.85 102 LEU A CA 1
ATOM 723 C C . LEU A 1 123 ? 7.508 52.703 32.765 1.00 14.62 102 LEU A C 1
ATOM 724 O O . LEU A 1 123 ? 8.201 53.419 33.454 1.00 12.95 102 LEU A O 1
ATOM 729 N N . GLY A 1 124 ? 6.202 52.860 32.695 1.00 14.52 103 GLY A N 1
ATOM 730 C CA . GLY A 1 124 ? 5.520 53.873 33.492 1.00 15.45 103 GLY A CA 1
ATOM 731 C C . GLY A 1 124 ? 5.837 55.296 33.069 1.00 15.86 103 GLY A C 1
ATOM 732 O O . GLY A 1 124 ? 5.901 56.180 33.906 1.00 16.52 103 GLY A O 1
ATOM 733 N N . ILE A 1 125 ? 6.037 55.521 31.770 1.00 15.25 104 ILE A N 1
ATOM 734 C CA . ILE A 1 125 ? 6.351 56.852 31.269 1.00 14.76 104 ILE A CA 1
ATOM 735 C C . ILE A 1 125 ? 5.055 57.517 30.766 1.00 14.88 104 ILE A C 1
ATOM 736 O O . ILE A 1 125 ? 4.442 57.037 29.823 1.00 14.64 104 ILE A O 1
ATOM 741 N N . GLU A 1 126 ? 4.633 58.610 31.411 1.00 13.96 105 GLU A N 1
ATOM 742 C CA . GLU A 1 126 ? 3.379 59.280 31.067 1.00 14.49 105 GLU A CA 1
ATOM 743 C C . GLU A 1 126 ? 3.594 60.340 29.990 1.00 14.15 105 GLU A C 1
ATOM 744 O O . GLU A 1 126 ? 2.846 60.381 29.015 1.00 14.41 105 GLU A O 1
ATOM 750 N N . ARG A 1 127 ? 4.612 61.191 30.205 1.00 13.35 106 ARG A N 1
ATOM 751 C CA A ARG A 1 127 ? 4.964 62.299 29.315 0.50 13.14 106 ARG A CA 1
ATOM 752 C CA B ARG A 1 127 ? 4.933 62.269 29.271 0.50 13.44 106 ARG A CA 1
ATOM 753 C C . ARG A 1 127 ? 6.396 62.131 28.860 1.00 12.80 106 ARG A C 1
ATOM 754 O O . ARG A 1 127 ? 7.288 61.895 29.696 1.00 12.92 106 ARG A O 1
ATOM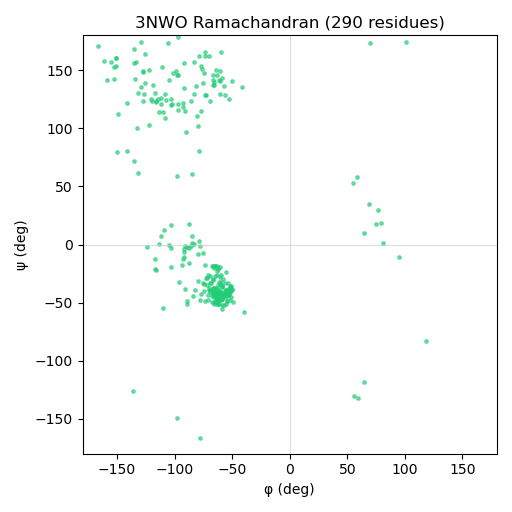 769 N N . TYR A 1 128 ? 6.631 62.256 27.564 1.00 12.31 107 TYR A N 1
ATOM 770 C CA . TYR A 1 128 ? 7.914 61.907 26.971 1.00 12.02 107 TYR A CA 1
ATOM 771 C C . TYR A 1 128 ? 8.220 62.732 25.726 1.00 11.65 107 TYR A C 1
ATOM 772 O O . TYR A 1 128 ? 7.310 63.175 25.017 1.00 11.55 107 TYR A O 1
ATOM 781 N N . HIS A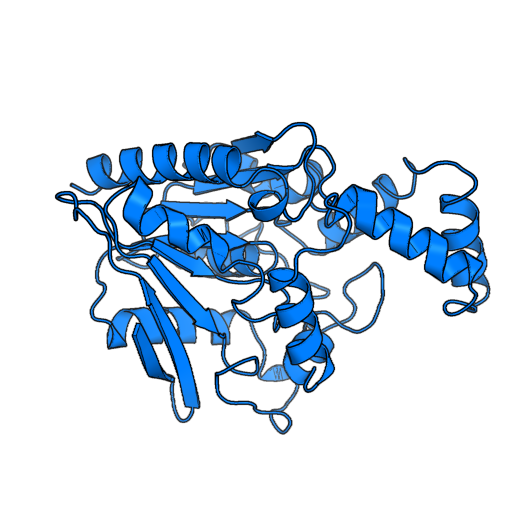 1 129 ? 9.517 62.878 25.458 1.00 10.41 108 HIS A N 1
ATOM 782 C CA . HIS A 1 129 ? 10.030 63.337 24.165 1.00 9.38 108 HIS A CA 1
ATOM 783 C C . HIS A 1 129 ? 10.459 62.146 23.305 1.00 8.96 108 HIS A C 1
ATOM 784 O O . HIS A 1 129 ? 10.924 61.117 23.842 1.00 9.40 108 HIS A O 1
ATOM 791 N N . VAL A 1 130 ? 10.284 62.263 21.983 1.00 7.84 109 VAL A N 1
ATOM 792 C CA . VAL A 1 130 ? 10.663 61.201 21.061 1.00 8.03 109 VAL A CA 1
ATOM 793 C C . VAL A 1 130 ? 11.729 61.783 20.142 1.00 7.84 109 VAL A C 1
ATOM 794 O O . VAL A 1 130 ? 11.636 62.930 19.679 1.00 7.14 109 VAL A O 1
ATOM 798 N N . LEU A 1 131 ? 12.753 60.996 19.898 1.00 7.91 110 LEU A N 1
ATOM 799 C CA . LEU A 1 131 ? 13.749 61.292 18.831 1.00 6.91 110 LEU A CA 1
ATOM 800 C C . LEU A 1 131 ? 13.866 60.070 17.950 1.00 7.70 110 LEU A C 1
ATOM 801 O O . LEU A 1 131 ? 14.142 58.962 18.424 1.00 9.56 110 LEU A O 1
ATOM 806 N N . GLY A 1 132 ? 13.634 60.243 16.657 1.00 8.39 111 GLY A N 1
ATOM 807 C CA . GLY A 1 132 ? 13.744 59.137 15.718 1.00 8.96 111 GLY A CA 1
ATOM 808 C C . GLY A 1 132 ? 14.686 59.458 14.572 1.00 8.72 111 GLY A C 1
ATOM 809 O O . GLY A 1 132 ? 14.661 60.572 14.026 1.00 8.54 111 GLY A O 1
ATOM 810 N N . GLN A 1 133 ? 15.484 58.466 14.202 1.00 8.05 112 GLN A N 1
ATOM 811 C CA . GLN A 1 133 ? 16.529 58.630 13.175 1.00 8.47 112 GLN A CA 1
ATOM 812 C C . GLN A 1 133 ? 16.215 57.743 11.988 1.00 7.80 112 GLN A C 1
ATOM 813 O O . GLN A 1 133 ? 16.044 56.531 12.132 1.00 7.91 112 GLN A O 1
ATOM 819 N N . SER A 1 134 ? 16.108 58.374 10.814 1.00 8.75 113 SER A N 1
ATOM 820 C CA . SER A 1 134 ? 15.818 57.714 9.527 1.00 8.94 113 SER A CA 1
ATOM 821 C C . SER A 1 134 ? 14.430 57.104 9.564 1.00 9.16 113 SER A C 1
ATOM 822 O O . SER A 1 134 ? 13.468 57.852 9.753 1.00 7.94 113 SER A O 1
ATOM 825 N N . TRP A 1 135 ? 14.294 55.776 9.420 1.00 9.12 114 TRP A N 1
ATOM 826 C CA . TRP A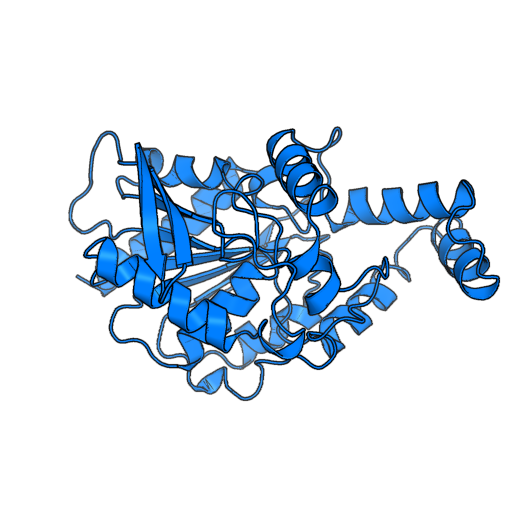 1 135 ? 13.010 55.107 9.688 1.00 9.31 114 TRP A CA 1
ATOM 827 C C . TRP A 1 135 ? 12.446 55.468 11.071 1.00 9.17 114 TRP A C 1
ATOM 828 O O . TRP A 1 135 ? 11.250 55.621 11.226 1.00 9.51 114 TRP A O 1
ATOM 839 N N . GLY A 1 136 ? 13.316 55.647 12.059 1.00 8.86 115 GLY A N 1
ATOM 840 C CA . GLY A 1 136 ? 12.872 56.047 13.392 1.00 8.13 115 GLY A CA 1
ATOM 841 C C . GLY A 1 136 ? 12.116 57.362 13.394 1.00 7.28 115 GLY A C 1
ATOM 842 O O . GLY A 1 136 ? 11.166 57.508 14.133 1.00 7.51 115 GLY A O 1
ATOM 843 N N . GLY A 1 137 ? 12.509 58.304 12.533 1.00 7.89 116 GLY A N 1
ATOM 844 C CA . GLY A 1 137 ? 11.789 59.562 12.364 1.00 7.65 116 GLY A CA 1
ATOM 845 C C . GLY A 1 137 ? 10.499 59.436 11.589 1.00 8.02 116 GLY A C 1
ATOM 846 O O . GLY A 1 137 ? 9.531 60.121 11.881 1.00 8.93 116 GLY A O 1
ATOM 847 N N . MET A 1 138 ? 10.473 58.517 10.629 1.00 7.48 117 MET A N 1
ATOM 848 C CA . MET A 1 138 ? 9.265 58.118 9.946 1.00 7.64 117 MET A CA 1
ATOM 849 C C . MET A 1 138 ? 8.266 57.568 10.987 1.00 7.80 117 MET A C 1
ATOM 850 O O . MET A 1 138 ? 7.099 57.929 10.971 1.00 8.46 117 MET A O 1
ATOM 855 N N . LEU A 1 139 ? 8.745 56.683 11.861 1.00 7.33 118 LEU A N 1
ATOM 856 C CA . LEU A 1 139 ? 7.928 56.068 12.902 1.00 7.93 118 LEU A CA 1
ATOM 857 C C . LEU A 1 139 ? 7.509 57.134 13.900 1.00 7.72 118 LEU A C 1
ATOM 858 O O . LEU A 1 139 ? 6.362 57.172 14.301 1.00 8.91 118 LEU A O 1
ATOM 863 N N . GLY A 1 140 ? 8.425 58.025 14.266 1.00 8.44 119 GLY A N 1
ATOM 864 C CA . GLY A 1 140 ? 8.073 59.187 15.103 1.00 8.62 119 GLY A CA 1
ATOM 865 C C . GLY A 1 140 ? 6.878 59.967 14.573 1.00 9.21 119 GLY A C 1
ATOM 866 O O . GLY A 1 140 ? 5.959 60.330 15.327 1.00 8.88 119 GLY A O 1
ATOM 867 N N . ALA A 1 141 ? 6.888 60.209 13.269 1.00 9.24 120 ALA A N 1
ATOM 868 C CA . ALA A 1 141 ? 5.799 60.933 12.607 1.00 8.85 120 ALA A CA 1
ATOM 869 C C . ALA A 1 141 ? 4.501 60.143 12.663 1.00 9.27 120 ALA A C 1
ATOM 870 O O . ALA A 1 141 ? 3.437 60.712 12.915 1.00 8.85 120 ALA A O 1
ATOM 872 N N . GLU A 1 142 ? 4.588 58.823 12.458 1.00 9.76 121 GLU A N 1
ATOM 873 C CA . GLU A 1 142 ? 3.413 57.970 12.547 1.00 9.65 121 GLU A CA 1
ATOM 874 C C . GLU A 1 142 ? 2.822 58.027 13.944 1.00 9.49 121 GLU A C 1
ATOM 875 O O . GLU A 1 142 ? 1.607 58.087 14.096 1.00 8.88 121 GLU A O 1
ATOM 881 N N . ILE A 1 143 ? 3.689 58.029 14.957 1.00 8.21 122 ILE A N 1
ATOM 882 C CA . ILE A 1 143 ? 3.246 58.163 16.346 1.00 8.13 122 ILE A CA 1
ATOM 883 C C . ILE A 1 143 ? 2.557 59.505 16.545 1.00 8.80 122 ILE A C 1
ATOM 884 O O . ILE A 1 143 ? 1.407 59.562 17.046 1.00 9.21 122 ILE A O 1
ATOM 889 N N . ALA A 1 144 ? 3.204 60.570 16.077 1.00 8.76 123 ALA A N 1
ATOM 890 C CA . ALA A 1 144 ? 2.691 61.934 16.301 1.00 9.72 123 ALA A CA 1
ATOM 891 C C . ALA A 1 144 ? 1.360 62.248 15.616 1.00 9.86 123 ALA A C 1
ATOM 892 O O . ALA A 1 144 ? 0.535 62.983 16.175 1.00 11.03 123 ALA A O 1
ATOM 894 N N . VAL A 1 145 ? 1.164 61.730 14.403 1.00 10.13 124 VAL A N 1
ATOM 895 C CA . VAL A 1 145 ? -0.025 62.088 13.627 1.00 10.40 124 VAL A CA 1
ATOM 896 C C . VAL A 1 145 ? -1.286 61.534 14.295 1.00 10.53 124 VAL A C 1
ATOM 897 O O . VAL A 1 145 ? -2.413 62.003 14.028 1.00 11.53 124 VAL A O 1
ATOM 901 N N . ARG A 1 146 ? -1.085 60.556 15.180 1.00 10.20 125 ARG A N 1
ATOM 902 C CA . ARG A 1 146 ? -2.162 59.936 15.936 1.00 10.64 125 ARG A CA 1
ATOM 903 C C . ARG A 1 146 ? -2.538 60.685 17.235 1.00 11.32 125 ARG A C 1
ATOM 904 O O . ARG A 1 146 ? -3.419 60.243 17.950 1.00 11.54 125 ARG A O 1
ATOM 912 N N . GLN A 1 147 ? -1.848 61.782 17.537 1.00 12.03 126 GLN A N 1
ATOM 913 C CA . GLN A 1 147 ? -2.149 62.655 18.705 1.00 12.59 126 GLN A CA 1
ATOM 914 C C . GLN A 1 147 ? -2.175 61.923 20.070 1.00 12.36 126 GLN A C 1
ATOM 915 O O . GLN A 1 147 ? -3.182 62.002 20.803 1.00 12.88 126 GLN A O 1
ATOM 921 N N . PRO A 1 148 ? -1.096 61.173 20.398 1.00 11.90 127 PRO A N 1
ATOM 922 C CA . PRO A 1 148 ? -1.012 60.497 21.724 1.00 12.20 127 PRO A CA 1
ATOM 923 C C . PRO A 1 148 ? -0.922 61.543 22.829 1.00 12.31 127 PRO A C 1
ATOM 924 O O . PRO A 1 148 ? -0.248 62.540 22.657 1.00 12.69 127 PRO A O 1
ATOM 928 N N . SER A 1 149 ? -1.613 61.329 23.949 1.00 13.24 128 SER A N 1
ATOM 929 C CA . SER A 1 149 ? -1.734 62.348 24.997 1.00 12.55 128 SER A CA 1
ATOM 930 C C . SER A 1 149 ? -0.376 62.690 25.676 1.00 12.85 128 SER A C 1
ATOM 931 O O . SER A 1 149 ? -0.192 63.802 26.171 1.00 13.57 128 SER A O 1
ATOM 934 N N . GLY A 1 150 ? 0.560 61.735 25.675 1.00 12.30 129 GLY A N 1
ATOM 935 C CA . GLY A 1 150 ? 1.816 61.845 26.435 1.00 12.33 129 GLY A CA 1
ATOM 936 C C . GLY A 1 150 ? 2.980 62.445 25.651 1.00 11.42 129 GLY A C 1
ATOM 937 O O . GLY A 1 150 ? 4.065 62.724 26.217 1.00 10.22 129 GLY A O 1
ATOM 938 N N . LEU A 1 151 ? 2.775 62.670 24.358 1.00 10.49 130 LEU A N 1
ATOM 939 C CA . LEU A 1 151 ? 3.886 63.143 23.531 1.00 10.26 130 LEU A CA 1
ATOM 940 C C . LEU A 1 151 ? 4.156 64.639 23.742 1.00 10.57 130 LEU A C 1
ATOM 941 O O . LEU A 1 151 ? 3.343 65.480 23.380 1.00 10.27 130 LEU A O 1
ATOM 946 N N . VAL A 1 152 ? 5.320 64.960 24.291 1.00 9.71 131 VAL A N 1
ATOM 947 C CA . VAL A 1 152 ? 5.673 66.370 24.602 1.00 9.78 131 VAL A CA 1
ATOM 948 C C . VAL A 1 152 ? 6.409 67.059 23.412 1.00 9.65 131 VAL A C 1
ATOM 949 O O . VAL A 1 152 ? 6.192 68.244 23.136 1.00 9.23 131 VAL A O 1
ATOM 953 N N . SER A 1 153 ? 7.275 66.321 22.723 1.00 9.58 132 SER A N 1
ATOM 954 C CA . SER A 1 153 ? 7.963 66.859 21.545 1.00 9.75 132 SER A CA 1
ATOM 955 C C . SER A 1 153 ? 8.514 65.716 20.713 1.00 9.20 132 SER A C 1
ATOM 956 O O . SER A 1 153 ? 8.680 64.614 21.208 1.00 9.25 132 SER A O 1
ATOM 959 N N . LEU A 1 154 ? 8.742 65.988 19.433 1.00 8.79 133 LEU A N 1
ATOM 960 C CA . LEU A 1 154 ? 9.323 65.012 18.495 1.00 8.65 133 LEU A CA 1
ATOM 961 C C . LEU A 1 154 ? 10.471 65.645 17.702 1.00 8.54 133 LEU A C 1
ATOM 962 O O . LEU A 1 154 ? 10.315 66.736 17.101 1.00 8.93 133 LEU A O 1
ATOM 967 N N . ALA A 1 155 ? 11.609 64.949 17.674 1.00 8.29 134 ALA A N 1
ATOM 968 C CA . ALA A 1 155 ? 12.745 65.297 16.852 1.00 8.21 134 ALA A CA 1
ATOM 969 C C . ALA A 1 155 ? 12.850 64.278 15.713 1.00 8.29 134 ALA A C 1
ATOM 970 O O . ALA A 1 155 ? 13.106 63.081 15.973 1.00 9.61 134 ALA A O 1
ATOM 972 N N . ILE A 1 156 ? 12.541 64.717 14.477 1.00 8.12 135 ILE A N 1
ATOM 973 C CA . ILE A 1 156 ? 12.674 63.867 13.284 1.00 7.85 135 ILE A CA 1
ATOM 974 C C . ILE A 1 156 ? 14.076 64.118 12.763 1.00 8.40 135 ILE A C 1
ATOM 975 O O . ILE A 1 156 ? 14.377 65.241 12.348 1.00 8.14 135 ILE A O 1
ATOM 980 N N . CYS A 1 157 ? 14.921 63.087 12.803 1.00 8.09 136 CYS A N 1
ATOM 981 C CA . CYS A 1 157 ? 16.321 63.236 12.400 1.00 8.01 136 CYS A CA 1
ATOM 982 C C . CYS A 1 157 ? 16.641 62.447 11.153 1.00 8.10 136 CYS A C 1
ATOM 983 O O . CYS A 1 157 ? 16.609 61.197 11.165 1.00 7.69 136 CYS A O 1
ATOM 986 N N . ASN A 1 158 ? 16.962 63.163 10.077 1.00 8.55 137 ASN A N 1
ATOM 987 C CA . ASN A 1 158 ? 17.395 62.560 8.804 1.00 8.32 137 ASN A CA 1
ATOM 988 C C . ASN A 1 158 ? 16.357 61.596 8.193 1.00 9.25 137 ASN A C 1
ATOM 989 O O . ASN A 1 158 ? 16.638 60.416 7.952 1.00 8.93 137 ASN A O 1
ATOM 994 N N . SER A 1 159 ? 15.155 62.107 7.946 1.00 9.17 138 SER A N 1
ATOM 995 C CA . SER A 1 159 ? 14.044 61.290 7.485 1.00 9.55 138 SER A CA 1
ATOM 996 C C . SER A 1 159 ? 13.326 61.977 6.326 1.00 8.99 138 SER A C 1
ATOM 997 O O . SER A 1 159 ? 13.162 63.214 6.349 1.00 7.96 138 SER A O 1
ATOM 1000 N N . PRO A 1 160 ? 12.871 61.178 5.329 1.00 9.02 139 PRO A N 1
ATOM 1001 C CA . PRO A 1 160 ? 11.948 61.657 4.323 1.00 9.09 139 PRO A CA 1
ATOM 1002 C C . PRO A 1 160 ? 10.483 61.602 4.811 1.00 9.12 139 PRO A C 1
ATOM 1003 O O . PRO A 1 160 ? 10.142 60.783 5.661 1.00 8.24 139 PRO A O 1
ATOM 1007 N N . ALA A 1 161 ? 9.624 62.426 4.207 1.00 9.08 140 ALA A N 1
ATOM 1008 C CA . ALA A 1 161 ? 8.198 62.419 4.496 1.00 9.43 140 ALA A CA 1
ATOM 1009 C C . ALA A 1 161 ? 7.423 61.493 3.533 1.00 8.63 140 ALA A C 1
ATOM 1010 O O . ALA A 1 161 ? 6.244 61.204 3.747 1.00 8.93 140 ALA A O 1
ATOM 1012 N N . SER A 1 162 ? 8.074 61.062 2.461 1.00 8.85 141 SER A N 1
ATOM 1013 C CA . SER A 1 162 ? 7.517 60.022 1.579 1.00 8.46 141 SER A CA 1
ATOM 1014 C C . SER A 1 162 ? 8.622 59.235 0.876 1.00 9.58 141 SER A C 1
ATOM 1015 O O . SER A 1 162 ? 9.719 59.758 0.670 1.00 8.86 141 SER A O 1
ATOM 1018 N N . MET A 1 163 ? 8.343 57.978 0.513 1.00 9.80 142 MET A N 1
ATOM 1019 C CA . MET A 1 163 ? 9.287 57.224 -0.299 1.00 10.54 142 MET A CA 1
ATOM 1020 C C . MET A 1 163 ? 9.435 57.800 -1.704 1.00 11.11 142 MET A C 1
ATOM 1021 O O . MET A 1 163 ? 10.508 57.717 -2.288 1.00 10.65 142 MET A O 1
ATOM 1026 N N . ARG A 1 164 ? 8.378 58.405 -2.238 1.00 12.08 143 ARG A N 1
ATOM 1027 C CA . ARG A 1 164 ? 8.477 59.040 -3.540 1.00 13.57 143 ARG A CA 1
ATOM 1028 C C . ARG A 1 164 ? 9.550 60.142 -3.545 1.00 12.78 143 ARG A C 1
ATOM 1029 O O . ARG A 1 164 ? 10.384 60.221 -4.456 1.00 10.86 143 ARG A O 1
ATOM 1037 N N . LEU A 1 165 ? 9.538 60.956 -2.507 1.00 11.32 144 LEU A N 1
ATOM 1038 C CA . LEU A 1 165 ? 10.537 62.020 -2.389 1.00 11.05 144 LEU A CA 1
ATOM 1039 C C . LEU A 1 165 ? 11.926 61.425 -2.123 1.00 10.09 144 LEU A C 1
ATOM 1040 O O . LEU A 1 165 ? 12.903 61.933 -2.638 1.00 9.74 144 LEU A O 1
ATOM 1045 N N . TRP A 1 166 ? 12.004 60.407 -1.271 1.00 9.52 145 TRP A N 1
ATOM 1046 C CA . TRP A 1 166 ? 13.253 59.707 -1.026 1.00 10.44 145 TRP A CA 1
ATOM 1047 C C . TRP A 1 166 ? 13.915 59.228 -2.323 1.00 11.08 145 TRP A C 1
ATOM 1048 O O . TRP A 1 166 ? 15.121 59.384 -2.484 1.00 10.47 145 TRP A O 1
ATOM 1059 N N . SER A 1 167 ? 13.122 58.667 -3.252 1.00 13.06 146 SER A N 1
ATOM 1060 C CA . SER A 1 167 ? 13.656 58.191 -4.525 1.00 13.81 146 SER A CA 1
ATOM 1061 C C . SER A 1 167 ? 14.083 59.317 -5.429 1.00 13.22 146 SER A C 1
ATOM 1062 O O . SER A 1 167 ? 15.093 59.198 -6.126 1.00 12.00 146 SER A O 1
ATOM 1065 N N . GLU A 1 168 ? 13.302 60.393 -5.449 1.00 13.45 147 GLU A N 1
ATOM 1066 C CA . GLU A 1 168 ? 13.677 61.555 -6.247 1.00 13.93 147 GLU A CA 1
ATOM 1067 C C . GLU A 1 168 ? 15.039 62.091 -5.765 1.00 13.75 147 GLU A C 1
ATOM 1068 O O . GLU A 1 168 ? 15.938 62.380 -6.564 1.00 11.54 147 GLU A O 1
ATOM 1074 N N . ALA A 1 169 ? 15.174 62.189 -4.447 1.00 13.18 148 ALA A N 1
ATOM 1075 C CA . ALA A 1 169 ? 16.413 62.626 -3.839 1.00 13.46 148 ALA A CA 1
ATOM 1076 C C . ALA A 1 169 ? 17.599 61.786 -4.253 1.00 13.43 148 ALA A C 1
ATOM 1077 O O . ALA A 1 169 ? 18.691 62.327 -4.429 1.00 12.80 148 ALA A O 1
ATOM 1079 N N . ALA A 1 170 ? 17.424 60.464 -4.372 1.00 14.07 149 ALA A N 1
ATOM 1080 C CA . ALA A 1 170 ? 18.553 59.596 -4.717 1.00 14.06 149 ALA A CA 1
ATOM 1081 C C . ALA A 1 170 ? 19.056 59.961 -6.108 1.00 13.62 149 ALA A C 1
ATOM 1082 O O . ALA A 1 170 ? 20.249 60.043 -6.325 1.00 14.13 149 ALA A O 1
ATOM 1084 N N . GLY A 1 171 ? 18.136 60.173 -7.048 1.00 13.11 150 GLY A N 1
ATOM 1085 C CA . GLY A 1 171 ? 18.495 60.642 -8.380 1.00 12.27 150 GLY A CA 1
ATOM 1086 C C . GLY A 1 171 ? 19.175 61.999 -8.401 1.00 10.62 150 GLY A C 1
ATOM 1087 O O . GLY A 1 171 ? 20.144 62.204 -9.131 1.00 10.88 150 GLY A O 1
ATOM 1088 N N . ASP A 1 172 ? 18.692 62.921 -7.590 1.00 10.46 151 ASP A N 1
ATOM 1089 C CA . ASP A 1 172 ? 19.323 64.272 -7.496 1.00 9.95 151 ASP A CA 1
ATOM 1090 C C . ASP A 1 172 ? 20.781 64.175 -6.982 1.00 9.44 151 ASP A C 1
ATOM 1091 O O . ASP A 1 172 ? 21.707 64.809 -7.510 1.00 8.55 151 ASP A O 1
ATOM 1096 N N . LEU A 1 173 ? 20.986 63.385 -5.936 1.00 9.04 152 LEU A N 1
ATOM 1097 C CA . LEU A 1 173 ? 22.335 63.233 -5.371 1.00 9.70 152 LEU A CA 1
ATOM 1098 C C . LEU A 1 173 ? 23.249 62.523 -6.354 1.00 9.43 152 LEU A C 1
ATOM 1099 O O . LEU A 1 173 ? 24.422 62.841 -6.440 1.00 11.43 152 LEU A O 1
ATOM 1104 N N . ARG A 1 174 ? 22.743 61.540 -7.103 1.00 10.68 153 ARG A N 1
ATOM 1105 C CA A ARG A 1 174 ? 23.566 60.890 -8.126 0.50 10.01 153 ARG A CA 1
ATOM 1106 C CA B ARG A 1 174 ? 23.548 60.882 -8.154 0.50 9.99 153 ARG A CA 1
ATOM 1107 C C . ARG A 1 174 ? 23.961 61.887 -9.226 1.00 10.29 153 ARG A C 1
ATOM 1108 O O . ARG A 1 174 ? 25.078 61.841 -9.744 1.00 9.10 153 ARG A O 1
ATOM 1123 N N . ALA A 1 175 ? 23.059 62.802 -9.561 1.00 9.71 154 ALA A N 1
ATOM 1124 C CA . ALA A 1 175 ? 23.373 63.872 -10.532 1.00 10.70 154 ALA A CA 1
ATOM 1125 C C . ALA A 1 175 ? 24.490 64.806 -10.039 1.00 10.43 154 ALA A C 1
ATOM 1126 O O . ALA A 1 175 ? 25.142 65.494 -10.846 1.00 10.70 154 ALA A O 1
ATOM 1128 N N . GLN A 1 176 ? 24.687 64.849 -8.721 1.00 11.04 155 GLN A N 1
ATOM 1129 C CA . GLN A 1 176 ? 25.674 65.724 -8.103 1.00 10.91 155 GLN A CA 1
ATOM 1130 C C . GLN A 1 176 ? 27.030 65.041 -7.937 1.00 10.53 155 GLN A C 1
ATOM 1131 O O . GLN A 1 176 ? 28.005 65.695 -7.601 1.00 10.56 155 GLN A O 1
ATOM 1137 N N . LEU A 1 177 ? 27.097 63.731 -8.150 1.00 9.80 156 LEU A N 1
ATOM 1138 C CA . LEU A 1 177 ? 28.353 63.007 -7.999 1.00 9.72 156 LEU A CA 1
ATOM 1139 C C . LEU A 1 177 ? 29.330 63.371 -9.096 1.00 9.68 156 LEU A C 1
ATOM 1140 O O . LEU A 1 177 ? 28.917 63.803 -10.176 1.00 8.37 156 LEU A O 1
ATOM 1145 N N . PRO A 1 178 ? 30.619 63.078 -8.874 1.00 10.27 157 PRO A N 1
ATOM 1146 C CA . PRO A 1 178 ? 31.542 63.203 -10.004 1.00 10.31 157 PRO A CA 1
ATOM 1147 C C . PRO A 1 178 ? 31.098 62.299 -11.144 1.00 11.12 157 PRO A C 1
ATOM 1148 O O . PRO A 1 178 ? 30.603 61.187 -10.897 1.00 9.80 157 PRO A O 1
ATOM 1152 N N . ALA A 1 179 ? 31.274 62.773 -12.374 1.00 10.53 158 ALA A N 1
ATOM 1153 C CA . ALA A 1 179 ? 30.768 62.052 -13.548 1.00 10.86 158 ALA A CA 1
ATOM 1154 C C . ALA A 1 179 ? 31.211 60.571 -13.601 1.00 11.40 158 ALA A C 1
ATOM 1155 O O . ALA A 1 179 ? 30.425 59.747 -13.930 1.00 11.21 158 ALA A O 1
ATOM 1157 N N . GLU A 1 180 ? 32.443 60.247 -13.190 1.00 11.59 159 GLU A N 1
ATOM 1158 C CA A GLU A 1 180 ? 33.001 58.872 -13.174 0.50 11.99 159 GLU A CA 1
ATOM 1159 C CA B GLU A 1 180 ? 32.902 58.854 -13.279 0.50 11.71 159 GLU A CA 1
ATOM 1160 C C . GLU A 1 180 ? 32.225 57.936 -12.264 1.00 11.04 159 GLU A C 1
ATOM 1161 O O . GLU A 1 180 ? 32.082 56.728 -12.530 1.00 11.10 159 GLU A O 1
ATOM 1172 N N . THR A 1 181 ? 31.788 58.491 -11.136 1.00 11.10 160 THR A N 1
ATOM 1173 C CA . THR A 1 181 ? 31.119 57.721 -10.092 1.00 10.49 160 THR A CA 1
ATOM 1174 C C . THR A 1 181 ? 29.676 57.461 -10.512 1.00 10.94 160 THR A C 1
ATOM 1175 O O . THR A 1 181 ? 29.183 56.322 -10.451 1.00 9.85 160 THR A O 1
ATOM 1179 N N . ARG A 1 182 ? 29.006 58.517 -10.972 1.00 11.23 161 ARG A N 1
ATOM 1180 C CA . ARG A 1 182 ? 27.692 58.368 -11.598 1.00 11.53 161 ARG A CA 1
ATOM 1181 C C . ARG A 1 182 ? 27.703 57.367 -12.787 1.00 11.41 161 ARG A C 1
ATOM 1182 O O . ARG A 1 182 ? 26.773 56.585 -12.931 1.00 11.97 161 ARG A O 1
ATOM 1190 N N . ALA A 1 183 ? 28.752 57.379 -13.623 1.00 11.96 162 ALA A N 1
ATOM 1191 C CA . ALA A 1 183 ? 28.798 56.529 -14.808 1.00 12.24 162 ALA A CA 1
ATOM 1192 C C . ALA A 1 183 ? 28.840 55.038 -14.408 1.00 12.59 162 ALA A C 1
ATOM 1193 O O . ALA A 1 183 ? 28.152 54.183 -15.007 1.00 12.32 162 ALA A O 1
ATOM 1195 N N . ALA A 1 184 ? 29.620 54.743 -13.370 1.00 12.28 163 ALA A N 1
ATOM 1196 C CA . ALA A 1 184 ? 29.742 53.403 -12.874 1.00 12.35 163 ALA A CA 1
ATOM 1197 C C . ALA A 1 184 ? 28.378 52.922 -12.333 1.00 12.20 163 ALA A C 1
ATOM 1198 O O . ALA A 1 184 ? 27.939 51.788 -12.615 1.00 12.84 163 ALA A O 1
ATOM 1200 N N . LEU A 1 185 ? 27.700 53.771 -11.582 1.00 11.25 164 LEU A N 1
ATOM 1201 C CA . LEU A 1 185 ? 26.385 53.408 -11.042 1.00 11.40 164 LEU A CA 1
ATOM 1202 C C . LEU A 1 185 ? 25.350 53.168 -12.156 1.00 12.74 164 LEU A C 1
ATOM 1203 O O . LEU A 1 185 ? 24.671 52.159 -12.145 1.00 11.86 164 LEU A O 1
ATOM 1208 N N . ASP A 1 186 ? 25.229 54.122 -13.084 1.00 13.12 165 ASP A N 1
ATOM 1209 C CA . ASP A 1 186 ? 24.295 54.038 -14.204 1.00 14.36 165 ASP A CA 1
ATOM 1210 C C . ASP A 1 186 ? 24.571 52.787 -15.075 1.00 14.65 165 ASP A C 1
ATOM 1211 O O . ASP A 1 186 ? 23.678 51.981 -15.300 1.00 13.49 165 ASP A O 1
ATOM 1216 N N . ARG A 1 187 ? 25.826 52.637 -15.487 1.00 14.77 166 ARG A N 1
ATOM 1217 C CA . ARG A 1 187 ? 26.298 51.623 -16.428 1.00 16.22 166 ARG A CA 1
ATOM 1218 C C . ARG A 1 187 ? 26.074 50.220 -15.878 1.00 15.39 166 ARG A C 1
ATOM 1219 O O . ARG A 1 187 ? 25.534 49.348 -16.569 1.00 15.18 166 ARG A O 1
ATOM 1227 N N . HIS A 1 188 ? 26.473 50.002 -14.627 1.00 14.24 167 HIS A N 1
ATOM 1228 C CA . HIS A 1 188 ? 26.344 48.677 -14.053 1.00 13.88 167 HIS A CA 1
ATOM 1229 C C . HIS A 1 188 ? 24.911 48.321 -13.695 1.00 14.59 167 HIS A C 1
ATOM 1230 O O . HIS A 1 188 ? 24.491 47.162 -13.873 1.00 14.39 167 HIS A O 1
ATOM 1237 N N . GLU A 1 189 ? 24.129 49.303 -13.266 1.00 14.70 168 GLU A N 1
ATOM 1238 C CA . GLU A 1 189 ? 22.696 49.053 -13.084 1.00 15.58 168 GLU A CA 1
ATOM 1239 C C . GLU A 1 189 ? 21.990 48.677 -14.419 1.00 16.63 168 GLU A C 1
ATOM 1240 O O . GLU A 1 189 ? 21.205 47.716 -14.464 1.00 15.49 168 GLU A O 1
ATOM 1246 N N . ALA A 1 190 ? 22.309 49.415 -15.492 1.00 17.26 169 ALA A N 1
ATOM 1247 C CA . ALA A 1 190 ? 21.755 49.138 -16.819 1.00 18.18 169 ALA A CA 1
ATOM 1248 C C . ALA A 1 190 ? 22.092 47.730 -17.311 1.00 19.23 169 ALA A C 1
ATOM 1249 O O . ALA A 1 190 ? 21.253 47.092 -17.980 1.00 19.68 169 ALA A O 1
ATOM 1251 N N . ALA A 1 191 ? 23.303 47.257 -16.990 1.00 18.56 170 ALA A N 1
ATOM 1252 C CA . ALA A 1 191 ? 23.795 45.956 -17.443 1.00 18.81 170 ALA A CA 1
ATOM 1253 C C . ALA A 1 191 ? 23.405 44.822 -16.495 1.00 18.70 170 ALA A C 1
ATOM 1254 O O . ALA A 1 191 ? 23.461 43.651 -16.878 1.00 18.83 170 ALA A O 1
ATOM 1256 N N . GLY A 1 192 ? 22.999 45.186 -15.277 1.00 17.22 171 GLY A N 1
ATOM 1257 C CA . GLY A 1 192 ? 22.749 44.251 -14.179 1.00 16.54 171 GLY A CA 1
ATOM 1258 C C . GLY A 1 192 ? 23.959 43.766 -13.408 1.00 15.22 171 GLY A C 1
ATOM 1259 O O . GLY A 1 192 ? 23.824 42.960 -12.511 1.00 14.74 171 GLY A O 1
ATOM 1260 N N . THR A 1 193 ? 25.141 44.249 -13.773 1.00 14.93 172 THR A N 1
ATOM 1261 C CA . THR A 1 193 ? 26.404 43.822 -13.180 1.00 14.17 172 THR A CA 1
ATOM 1262 C C . THR A 1 193 ? 26.694 44.626 -11.884 1.00 14.35 172 THR A C 1
ATOM 1263 O O . THR A 1 193 ? 27.721 45.317 -11.733 1.00 13.60 172 THR A O 1
ATOM 1267 N N . ILE A 1 194 ? 25.785 44.501 -10.924 1.00 13.78 173 ILE A N 1
ATOM 1268 C CA . ILE A 1 194 ? 25.855 45.303 -9.707 1.00 13.16 173 ILE A CA 1
ATOM 1269 C C . ILE A 1 194 ? 26.761 44.744 -8.602 1.00 13.19 173 ILE A C 1
ATOM 1270 O O . ILE A 1 194 ? 26.759 45.265 -7.485 1.00 11.71 173 ILE A O 1
ATOM 1275 N N . THR A 1 195 ? 27.516 43.673 -8.881 1.00 12.30 174 THR A N 1
ATOM 1276 C CA . THR A 1 195 ? 28.575 43.233 -7.974 1.00 12.03 174 THR A CA 1
ATOM 1277 C C . THR A 1 195 ? 29.954 43.448 -8.585 1.00 12.96 174 THR A C 1
ATOM 1278 O O . THR A 1 195 ? 30.964 43.031 -8.011 1.00 12.63 174 THR A O 1
ATOM 1282 N N . HIS A 1 196 ? 30.001 44.114 -9.739 1.00 13.31 175 HIS A N 1
ATOM 1283 C CA . HIS A 1 196 ? 31.275 44.510 -10.338 1.00 14.25 175 HIS A CA 1
ATOM 1284 C C . HIS A 1 196 ? 31.978 45.444 -9.346 1.00 14.60 175 HIS A C 1
ATOM 1285 O O . HIS A 1 196 ? 31.317 46.282 -8.720 1.00 13.55 175 HIS A O 1
ATOM 1292 N N . PRO A 1 197 ? 33.313 45.314 -9.205 1.00 14.84 176 PRO A N 1
ATOM 1293 C CA . PRO A 1 197 ? 34.085 46.204 -8.345 1.00 14.54 176 PRO A CA 1
ATOM 1294 C C . PRO A 1 197 ? 33.859 47.699 -8.567 1.00 14.29 176 PRO A C 1
ATOM 1295 O O . PRO A 1 197 ? 33.926 48.458 -7.607 1.00 13.53 176 PRO A O 1
ATOM 1299 N N . ASP A 1 198 ? 33.639 48.116 -9.818 1.00 13.60 177 ASP A N 1
ATOM 1300 C CA . ASP A 1 198 ? 33.387 49.519 -10.147 1.00 13.92 177 ASP A CA 1
ATOM 1301 C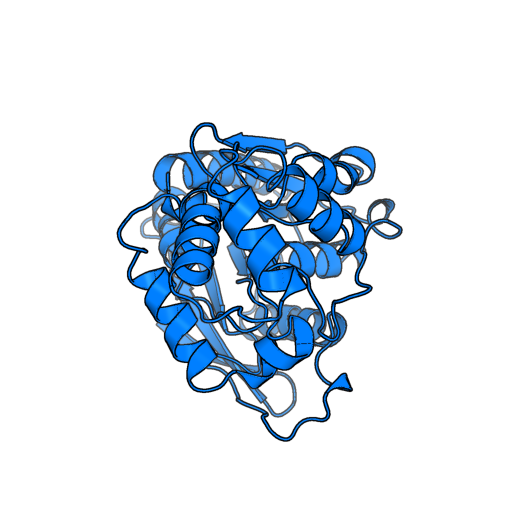 C . ASP A 1 198 ? 32.097 49.999 -9.479 1.00 13.05 177 ASP A C 1
ATOM 1302 O O . ASP A 1 198 ? 32.005 51.138 -8.963 1.00 10.98 177 ASP A O 1
ATOM 1307 N N . TYR A 1 199 ? 31.094 49.12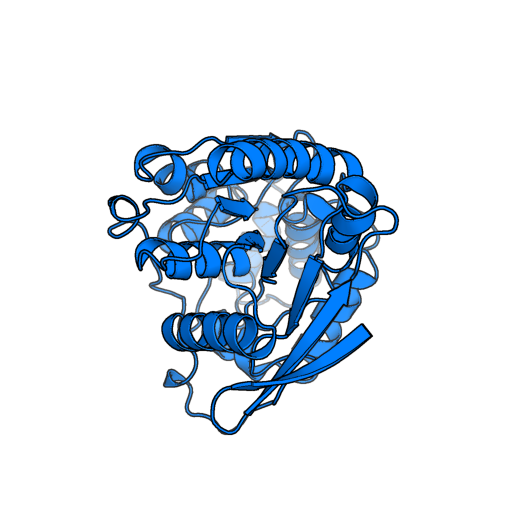9 -9.509 1.00 12.75 178 TYR A N 1
ATOM 1308 C CA . TYR A 1 199 ? 29.814 49.473 -8.925 1.00 12.12 178 TYR A CA 1
ATOM 1309 C C . TYR A 1 199 ? 29.945 49.495 -7.419 1.00 11.76 178 TYR A C 1
ATOM 1310 O O . TYR A 1 199 ? 29.441 50.388 -6.778 1.00 10.41 178 TYR A O 1
ATOM 1319 N N . LEU A 1 200 ? 30.630 48.502 -6.868 1.00 11.91 179 LEU A N 1
ATOM 1320 C CA . LEU A 1 200 ? 30.797 48.419 -5.432 1.00 11.67 179 LEU A CA 1
ATOM 1321 C C . LEU A 1 200 ? 31.537 49.647 -4.905 1.00 11.42 179 LEU A C 1
ATOM 1322 O O . LEU A 1 200 ? 31.168 50.200 -3.873 1.00 9.08 179 LEU A O 1
ATOM 1327 N N . GLN A 1 201 ? 32.560 50.086 -5.636 1.00 10.75 180 GLN A N 1
ATOM 1328 C CA . GLN A 1 201 ? 33.297 51.298 -5.261 1.00 10.60 180 GLN A CA 1
ATOM 1329 C C . GLN A 1 201 ? 32.414 52.545 -5.328 1.00 10.25 180 GLN A C 1
ATOM 1330 O O . GLN A 1 201 ? 32.459 53.395 -4.425 1.00 8.65 180 GLN A O 1
ATOM 1336 N N . ALA A 1 202 ? 31.620 52.665 -6.397 1.00 9.73 181 ALA A N 1
ATOM 1337 C CA . ALA A 1 202 ? 30.834 53.856 -6.621 1.00 9.93 181 ALA A CA 1
ATOM 1338 C C . ALA A 1 202 ? 29.683 53.938 -5.589 1.00 10.03 181 ALA A C 1
ATOM 1339 O O . ALA A 1 202 ? 29.416 55.005 -5.025 1.00 9.91 181 ALA A O 1
ATOM 1341 N N . ALA A 1 203 ? 29.101 52.782 -5.261 1.00 9.89 182 ALA A N 1
ATOM 1342 C CA . ALA A 1 203 ? 28.044 52.697 -4.263 1.00 9.48 182 ALA A CA 1
ATOM 1343 C C . ALA A 1 203 ? 28.612 53.051 -2.887 1.00 9.97 182 ALA A C 1
ATOM 1344 O O . ALA A 1 203 ? 27.975 53.765 -2.136 1.00 9.93 182 ALA A O 1
ATOM 1346 N N . ALA A 1 204 ? 29.812 52.553 -2.568 1.00 10.34 183 ALA A N 1
ATOM 1347 C CA . ALA A 1 204 ? 30.474 52.896 -1.299 1.00 10.14 183 ALA A CA 1
ATOM 1348 C C . ALA A 1 204 ? 30.807 54.376 -1.185 1.00 9.92 183 ALA A C 1
ATOM 1349 O O . ALA A 1 204 ? 30.704 54.952 -0.100 1.00 9.08 183 ALA A O 1
ATOM 1351 N N . GLU A 1 205 ? 31.211 54.994 -2.291 1.00 9.80 184 GLU A N 1
ATOM 1352 C CA . GLU A 1 205 ? 31.393 56.435 -2.320 1.00 9.18 184 GLU A CA 1
ATOM 1353 C C . GLU A 1 205 ? 30.100 57.193 -2.053 1.00 9.50 184 GLU A C 1
ATOM 1354 O O . GLU A 1 205 ? 30.095 58.209 -1.352 1.00 8.75 184 GLU A O 1
ATOM 1360 N N . PHE A 1 206 ? 29.001 56.757 -2.655 1.00 10.14 185 PHE A N 1
ATOM 1361 C CA . PHE A 1 206 ? 27.725 57.382 -2.363 1.00 10.09 185 PHE A CA 1
ATOM 1362 C C . PHE A 1 206 ? 27.446 57.320 -0.845 1.00 10.19 185 PHE A C 1
ATOM 1363 O O . PHE A 1 206 ? 26.974 58.297 -0.234 1.00 11.07 185 PHE A O 1
ATOM 1371 N N . TYR A 1 207 ? 27.695 56.145 -0.283 1.00 10.62 186 TYR A N 1
ATOM 1372 C CA . TYR A 1 207 ? 27.504 55.848 1.146 1.00 10.69 186 TYR A CA 1
ATOM 1373 C C . TYR A 1 207 ? 28.364 56.796 1.997 1.00 10.22 186 TYR A C 1
ATOM 1374 O O . TYR A 1 207 ? 27.856 57.415 2.942 1.00 8.59 186 TYR A O 1
ATOM 1383 N N . ARG A 1 208 ? 29.639 56.951 1.623 1.00 8.70 187 ARG A N 1
ATOM 1384 C CA . ARG A 1 208 ? 30.557 57.812 2.397 1.00 9.43 187 ARG A CA 1
ATOM 1385 C C . ARG A 1 208 ? 30.217 59.290 2.279 1.00 9.85 187 ARG A C 1
ATOM 1386 O O . ARG A 1 208 ? 30.489 60.080 3.205 1.00 10.47 187 ARG A O 1
ATOM 1394 N N . ARG A 1 209 ? 29.593 59.693 1.175 1.00 9.54 188 ARG A N 1
ATOM 1395 C CA . ARG A 1 209 ? 29.183 61.081 1.048 1.00 9.71 188 ARG A CA 1
ATOM 1396 C C . ARG A 1 209 ? 27.866 61.384 1.732 1.00 9.59 188 ARG A C 1
ATOM 1397 O O . ARG A 1 209 ? 27.706 62.469 2.318 1.00 10.06 188 ARG A O 1
ATOM 1405 N N . HIS A 1 210 ? 26.908 60.459 1.638 1.00 8.23 189 HIS A N 1
ATOM 1406 C CA . HIS A 1 210 ? 25.528 60.799 1.975 1.00 7.95 189 HIS A CA 1
ATOM 1407 C C . HIS A 1 210 ? 24.910 60.043 3.152 1.00 8.27 189 HIS A C 1
ATOM 1408 O O . HIS A 1 210 ? 23.819 60.403 3.593 1.00 8.43 189 HIS A O 1
ATOM 1415 N N . VAL A 1 211 ? 25.563 58.969 3.608 1.00 7.82 190 VAL A N 1
ATOM 1416 C CA . VAL A 1 211 ? 25.023 58.166 4.682 1.00 8.47 190 VAL A CA 1
ATOM 1417 C C . VAL A 1 211 ? 25.866 58.359 5.940 1.00 8.67 190 VAL A C 1
ATOM 1418 O O . VAL A 1 211 ? 25.346 58.689 6.998 1.00 8.55 190 VAL A O 1
ATOM 1422 N N . CYS A 1 212 ? 27.155 58.134 5.825 1.00 8.53 191 CYS A N 1
ATOM 1423 C CA . CYS A 1 212 ? 28.050 58.278 6.962 1.00 9.40 191 CYS A CA 1
ATOM 1424 C C . CYS A 1 212 ? 29.434 58.722 6.474 1.00 9.38 191 CYS A C 1
ATOM 1425 O O . CYS A 1 212 ? 30.150 57.950 5.840 1.00 8.51 191 CYS A O 1
ATOM 1428 N N . ARG A 1 213 ? 29.804 59.949 6.815 1.00 9.37 192 ARG A N 1
ATOM 1429 C CA . ARG A 1 213 ? 31.052 60.554 6.325 1.00 9.81 192 ARG A CA 1
ATOM 1430 C C . ARG A 1 213 ? 32.270 60.235 7.196 1.00 10.86 192 ARG A C 1
ATOM 1431 O O . ARG A 1 213 ? 33.366 60.652 6.880 1.00 12.33 192 ARG A O 1
ATOM 1439 N N . VAL A 1 214 ? 32.062 59.521 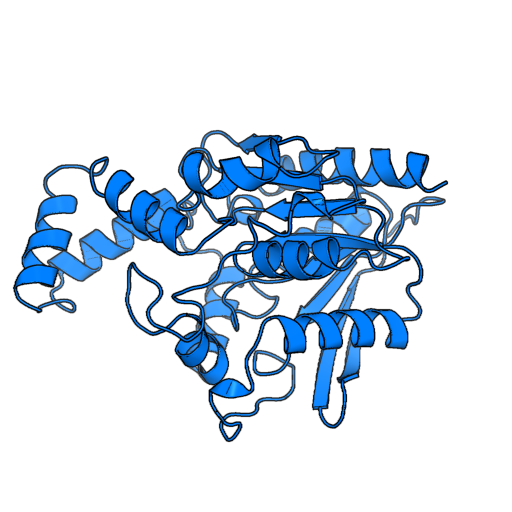8.297 1.00 11.07 193 VAL A N 1
ATOM 1440 C CA . VAL A 1 214 ? 33.137 59.115 9.182 1.00 11.90 193 VAL A CA 1
ATOM 1441 C C . VAL A 1 214 ? 33.728 57.801 8.654 1.00 11.86 193 VAL A C 1
ATOM 1442 O O . VAL A 1 214 ? 33.013 56.785 8.481 1.00 10.65 193 VAL A O 1
ATOM 1446 N N . VAL A 1 215 ? 35.028 57.816 8.400 1.00 10.92 194 VAL A N 1
ATOM 1447 C CA . VAL A 1 215 ? 35.736 56.639 7.920 1.00 11.56 194 VAL A CA 1
ATOM 1448 C C . VAL A 1 215 ? 36.836 56.303 8.933 1.00 11.59 194 VAL A C 1
ATOM 1449 O O . VAL A 1 215 ? 37.647 57.160 9.266 1.00 11.64 194 VAL A O 1
ATOM 1453 N N . PRO A 1 216 ? 36.860 55.066 9.455 1.00 11.19 195 PRO A N 1
ATOM 1454 C CA . PRO A 1 216 ? 35.975 53.949 9.161 1.00 11.05 195 PRO A CA 1
ATOM 1455 C C . PRO A 1 216 ? 34.565 54.108 9.776 1.00 11.05 195 PRO A C 1
ATOM 1456 O O . PRO A 1 216 ? 34.351 54.922 10.695 1.00 9.64 195 PRO A O 1
ATOM 1460 N N . THR A 1 217 ? 33.620 53.335 9.251 1.00 10.94 196 THR A N 1
ATOM 1461 C CA . THR A 1 217 ? 32.261 53.313 9.772 1.00 12.04 196 THR A CA 1
ATOM 1462 C C . THR A 1 217 ? 32.339 53.057 11.285 1.00 12.25 196 THR A C 1
ATOM 1463 O O . THR A 1 217 ? 32.989 52.092 11.712 1.00 12.08 196 THR A O 1
ATOM 1467 N N . PRO A 1 218 ? 31.732 53.945 12.108 1.00 12.11 197 PRO A N 1
ATOM 1468 C CA . PRO A 1 218 ? 31.762 53.710 13.566 1.00 12.59 197 PRO A CA 1
ATOM 1469 C C . PRO A 1 218 ? 31.331 52.277 13.944 1.00 11.83 197 PRO A C 1
ATOM 1470 O O . PRO A 1 218 ? 30.463 51.713 13.300 1.00 10.81 197 PRO A O 1
ATOM 1474 N N . GLN A 1 219 ? 31.998 51.679 14.921 1.00 11.44 198 GLN A N 1
ATOM 1475 C CA . GLN A 1 219 ? 31.668 50.311 15.336 1.00 12.31 198 GLN A CA 1
ATOM 1476 C C . GLN A 1 219 ? 30.177 50.154 15.718 1.00 11.60 198 GLN A C 1
ATOM 1477 O O . GLN A 1 219 ? 29.566 49.139 15.364 1.00 11.29 198 GLN A O 1
ATOM 1483 N N . ASP A 1 220 ? 29.589 51.140 16.397 1.00 10.89 199 ASP A N 1
ATOM 1484 C CA . ASP A 1 220 ? 28.140 51.092 16.723 1.00 11.13 199 ASP A CA 1
ATOM 1485 C C . ASP A 1 220 ? 27.282 50.848 15.463 1.00 11.76 199 ASP A C 1
ATOM 1486 O O . ASP A 1 220 ? 26.293 50.112 15.521 1.00 11.25 199 ASP A O 1
ATOM 1491 N N . PHE A 1 221 ? 27.655 51.498 14.352 1.00 11.66 200 PHE A N 1
ATOM 1492 C CA . PHE A 1 221 ? 26.973 51.335 13.073 1.00 11.89 200 PHE A CA 1
ATOM 1493 C C . PHE A 1 221 ? 27.203 49.936 12.531 1.00 11.00 200 PHE A C 1
ATOM 1494 O O . PHE A 1 221 ? 26.252 49.270 12.160 1.00 10.24 200 PHE A O 1
ATOM 1502 N N . ALA A 1 222 ? 28.462 49.500 12.509 1.00 10.81 201 ALA A N 1
ATOM 1503 C CA . ALA A 1 222 ? 28.822 48.122 12.121 1.00 10.92 201 ALA A CA 1
ATOM 1504 C C . ALA A 1 222 ? 28.037 47.069 12.897 1.00 10.97 201 ALA A C 1
ATOM 1505 O O . ALA A 1 222 ? 27.603 46.058 12.322 1.00 11.03 201 ALA A O 1
ATOM 1507 N N . ASP A 1 223 ? 27.851 47.301 14.191 1.00 11.00 202 ASP A N 1
ATOM 1508 C CA . ASP A 1 223 ? 27.101 46.368 15.021 1.00 11.92 202 ASP A CA 1
ATOM 1509 C C . ASP A 1 223 ? 25.620 46.276 14.618 1.00 11.35 202 ASP A C 1
ATOM 1510 O O . ASP A 1 223 ? 25.048 45.181 14.588 1.00 9.88 202 ASP A O 1
ATOM 1515 N N . SER A 1 224 ? 25.005 47.420 14.306 1.00 10.12 203 SER A N 1
ATOM 1516 C CA . SER A 1 224 ? 23.632 47.401 13.787 1.00 9.82 203 SER A CA 1
ATOM 1517 C C . SER A 1 224 ? 23.550 46.592 12.495 1.00 9.69 203 SER A C 1
ATOM 1518 O O . SER A 1 224 ? 22.648 45.749 12.311 1.00 10.07 203 SER A O 1
ATOM 1521 N N . VAL A 1 225 ? 24.502 46.829 11.605 1.00 9.24 204 VAL A N 1
ATOM 1522 C CA . VAL A 1 225 ? 24.451 46.203 10.290 1.00 9.84 204 VAL A CA 1
ATOM 1523 C C . VAL A 1 225 ? 24.631 44.687 10.395 1.00 10.01 204 VAL A C 1
ATOM 1524 O O . VAL A 1 225 ? 23.933 43.939 9.743 1.00 11.01 204 VAL A O 1
ATOM 1528 N N . ALA A 1 226 ? 25.538 44.264 11.258 1.00 10.82 205 ALA A N 1
ATOM 1529 C CA . ALA A 1 226 ? 25.850 42.836 11.481 1.00 11.44 205 ALA A CA 1
ATOM 1530 C C . ALA A 1 226 ? 24.658 42.061 12.006 1.00 11.57 205 ALA A C 1
ATOM 1531 O O . ALA A 1 226 ? 24.361 40.964 11.526 1.00 12.72 205 ALA A O 1
ATOM 1533 N N . GLN A 1 227 ? 23.958 42.612 12.987 1.00 12.11 206 GLN A N 1
ATOM 1534 C CA . GLN A 1 227 ? 22.789 41.917 13.531 1.00 12.32 206 GLN A CA 1
ATOM 1535 C C . GLN A 1 227 ? 21.696 41.815 12.492 1.00 12.49 206 GLN A C 1
ATOM 1536 O O . GLN A 1 227 ? 21.006 40.796 12.432 1.00 12.60 206 GLN A O 1
ATOM 1542 N N . MET A 1 228 ? 21.546 42.864 11.688 1.00 12.75 207 MET A N 1
ATOM 1543 C CA . MET A 1 228 ? 20.549 42.885 10.638 1.00 13.10 207 MET A CA 1
ATOM 1544 C C . MET A 1 228 ? 20.896 41.824 9.594 1.00 13.19 207 MET A C 1
ATOM 1545 O O . MET A 1 228 ? 20.073 40.998 9.243 1.00 13.26 207 MET A O 1
ATOM 1550 N N . GLU A 1 229 ? 22.124 41.819 9.104 1.00 14.68 208 GLU A N 1
ATOM 1551 C CA . GLU A 1 229 ? 22.511 40.801 8.108 1.00 15.46 208 GLU A CA 1
ATOM 1552 C C . GLU A 1 229 ? 22.415 39.356 8.588 1.00 16.09 208 GLU A C 1
ATOM 1553 O O . GLU A 1 229 ? 22.089 38.468 7.795 1.00 15.95 208 GLU A O 1
ATOM 1559 N N . ALA A 1 230 ? 22.695 39.128 9.872 1.00 15.48 209 ALA A N 1
ATOM 1560 C CA . ALA A 1 230 ? 22.478 37.818 10.517 1.00 16.22 209 ALA A CA 1
ATOM 1561 C C . ALA A 1 230 ? 21.023 37.349 10.467 1.00 15.81 209 ALA A C 1
ATOM 1562 O O . ALA A 1 230 ? 20.750 36.147 10.355 1.00 15.19 209 ALA A O 1
ATOM 1564 N N . GLU A 1 231 ? 20.078 38.280 10.575 1.00 14.20 210 GLU A N 1
ATOM 1565 C CA . GLU A 1 231 ? 18.658 37.912 10.600 1.00 13.49 210 GLU A CA 1
ATOM 1566 C C . GLU A 1 231 ? 17.852 39.053 9.988 1.00 12.94 210 GLU A C 1
ATOM 1567 O O . GLU A 1 231 ? 17.277 39.879 10.708 1.00 12.99 210 GLU A O 1
ATOM 1573 N N . PRO A 1 232 ? 17.824 39.131 8.640 1.00 12.69 211 PRO A N 1
ATOM 1574 C CA . PRO A 1 232 ? 17.330 40.347 8.007 1.00 11.76 211 PRO A CA 1
ATOM 1575 C C . PRO A 1 232 ? 15.823 40.430 7.757 1.00 10.77 211 PRO A C 1
ATOM 1576 O O . PRO A 1 232 ? 15.389 41.275 6.950 1.00 9.94 211 PRO A O 1
ATOM 1580 N N . THR A 1 233 ? 15.027 39.596 8.435 1.00 9.92 212 THR A N 1
ATOM 1581 C CA . THR A 1 233 ? 13.553 39.605 8.210 1.00 9.88 212 THR A CA 1
ATOM 1582 C C . THR A 1 233 ? 12.998 41.028 8.040 1.00 10.02 212 THR A C 1
ATOM 1583 O O . THR A 1 233 ? 12.356 41.348 7.040 1.00 11.17 212 THR A O 1
ATOM 1587 N N . VAL A 1 234 ? 13.182 41.895 9.021 1.00 9.42 213 VAL A N 1
ATOM 1588 C CA . VAL A 1 234 ? 12.421 43.143 9.023 1.00 9.04 213 VAL A CA 1
ATOM 1589 C C . VAL A 1 234 ? 12.891 44.077 7.927 1.00 9.92 213 VAL A C 1
ATOM 1590 O O . VAL A 1 234 ? 12.094 44.589 7.133 1.00 9.16 213 VAL A O 1
ATOM 1594 N N . TYR A 1 235 ? 14.214 44.237 7.863 1.00 10.57 214 TYR A N 1
ATOM 1595 C CA . TYR A 1 235 ? 14.845 45.100 6.880 1.00 10.45 214 TYR A CA 1
ATOM 1596 C C . TYR A 1 235 ? 14.574 44.639 5.450 1.00 10.13 214 TYR A C 1
ATOM 1597 O O . TYR A 1 235 ? 14.236 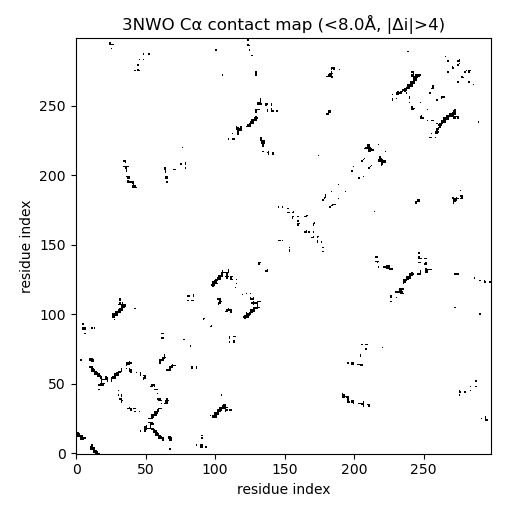45.446 4.606 1.00 9.83 214 TYR A O 1
ATOM 1606 N N . HIS A 1 236 ? 14.727 43.345 5.175 1.00 9.63 215 HIS A N 1
ATOM 1607 C CA . HIS A 1 236 ? 14.480 42.858 3.821 1.00 10.80 215 HIS A CA 1
ATOM 1608 C C . HIS A 1 236 ? 13.016 43.047 3.438 1.00 10.55 215 HIS A C 1
ATOM 1609 O O . HIS A 1 236 ? 12.710 43.420 2.316 1.00 10.89 215 HIS A O 1
ATOM 1616 N N . THR A 1 237 ? 12.110 42.830 4.385 1.00 10.24 216 THR A N 1
ATOM 1617 C CA . THR A 1 237 ? 10.695 42.868 4.074 1.00 10.53 216 THR A CA 1
ATOM 1618 C C . THR A 1 237 ? 10.224 44.292 3.861 1.00 11.03 216 THR A C 1
ATOM 1619 O O . THR A 1 237 ? 9.521 44.560 2.885 1.00 11.16 216 THR A O 1
ATOM 1623 N N . MET A 1 238 ? 10.578 45.197 4.786 1.00 10.54 217 MET A N 1
ATOM 1624 C CA . MET A 1 238 ? 10.056 46.576 4.766 1.00 10.93 217 MET A CA 1
ATOM 1625 C C . MET A 1 238 ? 10.847 47.516 3.830 1.00 12.19 217 MET A C 1
ATOM 1626 O O . MET A 1 238 ? 10.241 48.256 3.066 1.00 12.79 217 MET A O 1
ATOM 1631 N N . ASN A 1 239 ? 12.175 47.444 3.867 1.00 12.46 218 ASN A N 1
ATOM 1632 C CA . ASN A 1 239 ? 13.025 48.257 2.986 1.00 14.12 218 ASN A CA 1
ATOM 1633 C C . ASN A 1 239 ? 13.309 47.564 1.676 1.00 15.02 218 ASN A C 1
ATOM 1634 O O . ASN A 1 239 ? 13.136 48.143 0.606 1.00 14.67 218 ASN A O 1
ATOM 1639 N N . GLY A 1 240 ? 13.765 46.315 1.768 1.00 16.54 219 GLY A N 1
ATOM 1640 C CA . GLY A 1 240 ? 14.172 45.544 0.601 1.00 18.25 219 GLY A CA 1
ATOM 1641 C C . GLY A 1 240 ? 15.681 45.497 0.416 1.00 20.09 219 GLY A C 1
ATOM 1642 O O . GLY A 1 240 ? 16.417 46.171 1.129 1.00 19.58 219 GLY A O 1
ATOM 1643 N N . PRO A 1 241 ? 16.154 44.708 -0.568 1.00 23.38 220 PRO A N 1
ATOM 1644 C CA . PRO A 1 241 ? 17.582 44.505 -0.846 1.00 25.60 220 PRO A CA 1
ATOM 1645 C C . PRO A 1 241 ? 18.203 45.466 -1.881 1.00 28.56 220 PRO A C 1
ATOM 1646 O O . PRO A 1 241 ? 19.415 45.400 -2.149 1.00 28.79 220 PRO A O 1
ATOM 1650 N N . ASN A 1 242 ? 17.376 46.318 -2.480 1.00 30.57 221 ASN A N 1
ATOM 1651 C CA . ASN A 1 242 ? 17.822 47.233 -3.524 1.00 33.10 221 ASN A CA 1
ATOM 1652 C C . ASN A 1 242 ? 18.682 48.368 -2.911 1.00 33.71 221 ASN A C 1
ATOM 1653 O O . ASN A 1 242 ? 18.305 49.014 -1.916 1.00 32.83 221 ASN A O 1
ATOM 1658 N N . GLU A 1 243 ? 19.858 48.566 -3.501 1.00 35.37 222 GLU A N 1
ATOM 1659 C CA . GLU A 1 243 ? 20.862 49.516 -3.010 1.00 36.11 222 GLU A CA 1
ATOM 1660 C C . GLU A 1 243 ? 20.289 50.937 -2.816 1.00 36.17 222 GLU A C 1
ATOM 1661 O O . GLU A 1 243 ? 20.560 51.580 -1.791 1.00 36.27 222 GLU A O 1
ATOM 1667 N N . PHE A 1 244 ? 19.486 51.418 -3.770 1.00 36.26 223 PHE A N 1
ATOM 1668 C CA . PHE A 1 244 ? 19.152 52.868 -3.832 1.00 36.18 223 PHE A CA 1
ATOM 1669 C C . PHE A 1 244 ? 17.689 53.272 -3.641 1.00 35.77 223 PHE A C 1
ATOM 1670 O O . PHE A 1 244 ? 17.395 54.446 -3.293 1.00 35.83 223 PHE A O 1
ATOM 1678 N N . HIS A 1 245 ? 16.789 52.315 -3.875 1.00 34.28 224 HIS A N 1
ATOM 1679 C CA . HIS A 1 245 ? 15.348 52.571 -3.814 1.00 33.26 224 HIS A CA 1
ATOM 1680 C C . HIS A 1 245 ? 14.703 51.547 -2.899 1.00 30.25 224 HIS A C 1
ATOM 1681 O O . HIS A 1 245 ? 15.201 50.419 -2.760 1.00 29.16 224 HIS A O 1
ATOM 1688 N N . VAL A 1 246 ? 13.630 51.967 -2.231 1.00 27.50 225 VAL A N 1
ATOM 1689 C CA . VAL A 1 246 ? 12.894 51.067 -1.363 1.00 24.47 225 VAL A CA 1
ATOM 1690 C C . VAL A 1 246 ? 11.967 50.214 -2.229 1.00 23.10 225 VAL A C 1
ATOM 1691 O O . VAL A 1 246 ? 10.995 50.719 -2.790 1.00 22.33 225 VAL A O 1
ATOM 1695 N N . VAL A 1 247 ? 12.272 48.920 -2.339 1.00 21.12 226 VAL A N 1
ATOM 1696 C CA . VAL A 1 247 ? 11.406 47.998 -3.054 1.00 20.56 226 VAL A CA 1
ATOM 1697 C C . VAL A 1 247 ? 10.562 47.113 -2.105 1.00 18.40 226 VAL A C 1
ATOM 1698 O O . VAL A 1 247 ? 9.716 46.367 -2.561 1.00 18.04 226 VAL A O 1
ATOM 1702 N N . GLY A 1 248 ? 10.761 47.235 -0.791 1.00 15.73 227 GLY A N 1
ATOM 1703 C CA . GLY A 1 248 ? 9.974 46.486 0.182 1.00 13.45 227 GLY A CA 1
ATOM 1704 C C . GLY A 1 248 ? 8.590 47.044 0.424 1.00 13.26 227 GLY A C 1
ATOM 1705 O O . GLY A 1 248 ? 8.118 47.926 -0.294 1.00 12.05 227 GLY A O 1
ATOM 1706 N N . THR A 1 249 ? 7.953 46.563 1.495 1.00 12.59 228 THR A N 1
ATOM 1707 C CA . THR A 1 249 ? 6.576 46.920 1.801 1.00 12.18 228 THR A CA 1
ATOM 1708 C C . THR A 1 249 ? 6.429 48.424 2.134 1.00 12.82 228 THR A C 1
ATOM 1709 O O . THR A 1 249 ? 5.326 48.979 2.016 1.00 13.22 228 THR A O 1
ATOM 1713 N N . LEU A 1 250 ? 7.534 49.107 2.467 1.00 12.77 229 LEU A N 1
ATOM 1714 C CA . LEU A 1 250 ? 7.498 50.586 2.601 1.00 12.52 229 LEU A CA 1
ATOM 1715 C C . LEU A 1 250 ? 7.545 51.379 1.273 1.00 12.13 229 LEU A C 1
ATOM 1716 O O . LEU A 1 250 ? 7.611 52.615 1.280 1.00 10.57 229 LEU A O 1
ATOM 1721 N N . GLY A 1 251 ? 7.543 50.685 0.135 1.00 13.29 230 GLY A N 1
ATOM 1722 C CA . GLY A 1 251 ? 7.811 51.346 -1.140 1.00 14.07 230 GLY A CA 1
ATOM 1723 C C . GLY A 1 251 ? 6.891 52.505 -1.513 1.00 14.22 230 GLY A C 1
ATOM 1724 O O . GLY A 1 251 ? 7.312 53.398 -2.244 1.00 14.59 230 GLY A O 1
ATOM 1725 N N . ASP A 1 252 ? 5.647 52.427 -1.042 1.00 14.49 231 ASP A N 1
ATOM 1726 C CA A ASP A 1 252 ? 4.552 53.378 -1.288 0.50 14.81 231 ASP A CA 1
ATOM 1727 C CA B ASP A 1 252 ? 4.585 53.437 -1.320 0.50 14.88 231 ASP A CA 1
ATOM 1728 C C . ASP A 1 252 ? 4.327 54.348 -0.113 1.00 14.47 231 ASP A C 1
ATOM 1729 O O . ASP A 1 252 ? 3.364 55.128 -0.115 1.00 14.26 231 ASP A O 1
ATOM 1738 N N . TRP A 1 253 ? 5.158 54.253 0.926 1.00 12.89 232 TRP A N 1
ATOM 1739 C CA . TRP A 1 253 ? 4.899 54.976 2.191 1.00 11.68 232 TRP A CA 1
ATOM 1740 C C . TRP A 1 253 ? 4.857 56.509 2.045 1.00 10.68 232 TRP A C 1
ATOM 1741 O O . TRP A 1 253 ? 5.612 57.113 1.274 1.00 10.43 232 TRP A O 1
ATOM 1752 N N . SER A 1 254 ? 3.949 57.122 2.782 1.00 9.83 233 SER A N 1
ATOM 1753 C CA . SER A 1 254 ? 3.865 58.572 2.918 1.00 10.43 233 SER A CA 1
ATOM 1754 C C . SER A 1 254 ? 3.122 58.919 4.176 1.00 11.39 233 SER A C 1
ATOM 1755 O O . SER A 1 254 ? 2.085 58.278 4.519 1.00 12.27 233 SER A O 1
ATOM 1758 N N . VAL A 1 255 ? 3.589 59.963 4.848 1.00 10.93 234 VAL A N 1
ATOM 1759 C CA . VAL A 1 255 ? 2.872 60.502 5.993 1.00 10.03 234 VAL A CA 1
ATOM 1760 C C . VAL A 1 255 ? 2.346 61.916 5.702 1.00 9.72 234 VAL A C 1
ATOM 1761 O O . VAL A 1 255 ? 1.655 62.514 6.539 1.00 8.94 234 VAL A O 1
ATOM 1765 N N . ILE A 1 256 ? 2.603 62.417 4.501 1.00 8.90 235 ILE A N 1
ATOM 1766 C CA . ILE A 1 256 ? 2.354 63.840 4.191 1.00 9.32 235 ILE A CA 1
ATOM 1767 C C . ILE A 1 256 ? 0.922 64.304 4.494 1.00 10.72 235 ILE A C 1
ATOM 1768 O O . ILE A 1 256 ? 0.723 65.362 5.101 1.00 10.60 235 ILE A O 1
ATOM 1773 N N . ASP A 1 257 ? -0.078 63.517 4.121 1.00 11.69 236 ASP A N 1
ATOM 1774 C CA . ASP A 1 257 ? -1.465 64.007 4.311 1.00 12.56 236 ASP A CA 1
ATOM 1775 C C . ASP A 1 257 ? -1.971 63.961 5.753 1.00 12.35 236 ASP A C 1
ATOM 1776 O O . 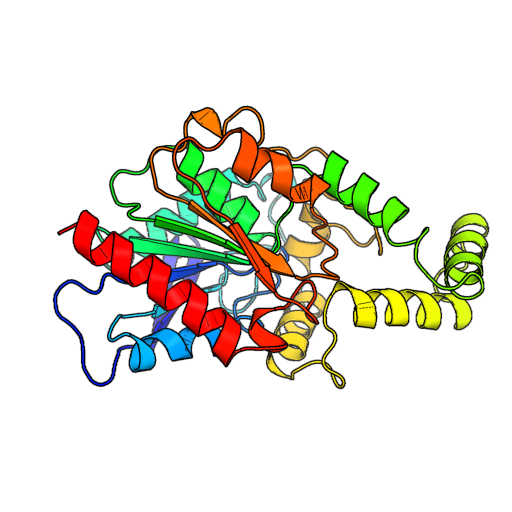ASP A 1 257 ? -3.023 64.512 6.025 1.00 10.78 236 ASP A O 1
ATOM 1781 N N . ARG A 1 258 ? -1.196 63.352 6.658 1.00 11.39 237 ARG A N 1
ATOM 1782 C CA A ARG A 1 258 ? -1.544 63.326 8.083 0.50 11.64 237 ARG A CA 1
ATOM 1783 C CA B ARG A 1 258 ? -1.535 63.306 8.090 0.50 11.84 237 ARG A CA 1
ATOM 1784 C C . ARG A 1 258 ? -0.781 64.349 8.941 1.00 11.51 237 ARG A C 1
ATOM 1785 O O . ARG A 1 258 ? -1.142 64.609 10.100 1.00 10.81 237 ARG A O 1
ATOM 1800 N N . LEU A 1 259 ? 0.262 64.953 8.369 1.00 11.77 238 LEU A N 1
ATOM 1801 C CA . LEU A 1 259 ? 1.098 65.922 9.101 1.00 11.76 238 LEU A CA 1
ATOM 1802 C C . LEU A 1 259 ? 0.349 67.125 9.711 1.00 11.67 238 LEU A C 1
ATOM 1803 O O . LEU A 1 259 ? 0.739 67.617 10.775 1.00 11.95 238 LEU A O 1
ATOM 1808 N N . PRO A 1 260 ? -0.728 67.601 9.067 1.00 12.05 239 PRO A N 1
ATOM 1809 C CA . PRO A 1 260 ? -1.481 68.688 9.720 1.00 12.18 239 PRO A CA 1
ATOM 1810 C C . PRO A 1 260 ? -2.094 68.302 11.046 1.00 12.63 239 PRO A C 1
ATOM 1811 O O . PRO A 1 260 ? -2.381 69.184 11.849 1.00 12.93 239 PRO A O 1
ATOM 1815 N N . ASP A 1 261 ? -2.267 66.998 11.284 1.00 12.51 240 ASP A N 1
ATOM 1816 C CA . ASP A 1 261 ? -2.816 66.471 12.550 1.00 13.16 240 ASP A CA 1
ATOM 1817 C C . ASP A 1 261 ? -1.815 66.398 13.710 1.00 13.05 240 ASP A C 1
ATOM 1818 O O . ASP A 1 261 ? -2.204 66.129 14.871 1.00 14.14 240 ASP A O 1
ATOM 1823 N N . VAL A 1 262 ? -0.536 66.653 13.441 1.00 12.93 241 VAL A N 1
ATOM 1824 C CA . VAL A 1 262 ? 0.457 66.648 14.534 1.00 12.08 241 VAL A CA 1
ATOM 1825 C C . VAL A 1 262 ? 0.212 67.862 15.449 1.00 12.44 241 VAL A C 1
ATOM 1826 O O . VAL A 1 262 ? 0.186 69.013 14.971 1.00 11.01 241 VAL A O 1
ATOM 1830 N N . THR A 1 263 ? 0.013 67.606 16.741 1.00 12.29 242 THR A N 1
ATOM 1831 C CA . THR A 1 263 ? -0.231 68.680 17.702 1.00 13.57 242 THR A CA 1
ATOM 1832 C C . THR A 1 263 ? 1.033 68.973 18.532 1.00 13.74 242 THR A C 1
ATOM 1833 O O . THR A 1 263 ? 1.170 70.072 19.094 1.00 14.16 242 THR A O 1
ATOM 1837 N N . ALA A 1 264 ? 1.965 68.019 18.566 1.00 13.24 243 ALA A N 1
ATOM 1838 C CA . ALA A 1 264 ? 3.232 68.176 19.273 1.00 12.72 243 ALA A CA 1
ATOM 1839 C C . ALA A 1 264 ? 4.193 69.107 18.507 1.00 11.65 243 ALA A C 1
ATOM 1840 O O . ALA A 1 264 ? 4.159 69.159 17.298 1.00 10.90 243 ALA A O 1
ATOM 1842 N N . PRO A 1 265 ? 5.022 69.860 19.224 1.00 11.71 244 PRO A N 1
ATOM 1843 C CA . PRO A 1 265 ? 6.120 70.559 18.553 1.00 11.73 244 PRO A CA 1
ATOM 1844 C C . PRO A 1 265 ? 7.151 69.600 17.987 1.00 11.08 244 PRO A C 1
ATOM 1845 O O . PRO A 1 265 ? 7.457 68.554 18.592 1.00 10.86 244 PRO A O 1
ATOM 1849 N N . VAL A 1 266 ? 7.656 69.961 16.809 1.00 10.86 245 VAL A N 1
ATOM 1850 C CA . VAL A 1 266 ? 8.566 69.108 16.054 1.00 9.64 245 VAL A CA 1
ATOM 1851 C C . VAL A 1 266 ? 9.818 69.883 15.639 1.00 9.70 245 VAL A C 1
ATOM 1852 O O . VAL A 1 266 ? 9.745 71.051 15.182 1.00 9.43 245 VAL A O 1
ATOM 1856 N N . LEU A 1 267 ? 10.959 69.214 15.831 1.00 8.29 246 LEU A N 1
ATOM 1857 C CA . LEU A 1 267 ? 12.250 69.641 15.332 1.00 7.86 246 LEU A CA 1
ATOM 1858 C C . LEU A 1 267 ? 12.621 68.703 14.211 1.00 7.55 246 LEU A C 1
ATOM 1859 O O . LEU A 1 267 ? 12.508 67.477 14.389 1.00 7.66 246 LEU A O 1
ATOM 1864 N N . VAL A 1 268 ? 12.993 69.264 13.060 1.00 7.68 247 VAL A N 1
ATOM 1865 C CA . VAL A 1 268 ? 13.430 68.488 11.902 1.00 8.02 247 VAL A CA 1
ATOM 1866 C C . VAL A 1 268 ? 14.944 68.728 11.709 1.00 8.37 247 VAL A C 1
ATOM 1867 O O . VAL A 1 268 ? 15.386 69.850 11.488 1.00 9.36 247 VAL A O 1
ATOM 1871 N N . ILE A 1 269 ? 15.714 67.668 11.896 1.00 8.66 248 ILE A N 1
ATOM 1872 C CA . ILE A 1 269 ? 17.155 67.680 11.713 1.00 8.72 248 ILE A CA 1
ATOM 1873 C C . ILE A 1 269 ? 17.523 66.981 10.413 1.00 8.64 248 ILE A C 1
ATOM 1874 O O . ILE A 1 269 ? 16.965 65.931 10.055 1.00 8.59 248 ILE A O 1
ATOM 1879 N N . ALA A 1 270 ? 18.515 67.544 9.731 1.00 9.10 249 ALA A N 1
ATOM 1880 C CA . ALA A 1 270 ? 19.092 66.929 8.557 1.00 8.31 249 ALA A CA 1
ATOM 1881 C C . ALA A 1 270 ? 20.552 67.334 8.406 1.00 9.07 249 ALA A C 1
ATOM 1882 O O . ALA A 1 270 ? 21.013 68.313 9.015 1.00 8.33 249 ALA A O 1
ATOM 1884 N N . GLY A 1 271 ? 21.295 66.547 7.632 1.00 8.79 250 GLY A N 1
ATOM 1885 C CA . GLY A 1 271 ? 22.646 66.942 7.275 1.00 9.65 250 GLY A CA 1
ATOM 1886 C C . GLY A 1 271 ? 22.714 67.714 5.961 1.00 9.41 250 GLY A C 1
ATOM 1887 O O . GLY A 1 271 ? 21.857 67.566 5.087 1.00 10.00 250 GLY A O 1
ATOM 1888 N N . GLU A 1 272 ? 23.763 68.515 5.807 1.00 10.12 251 GLU A N 1
ATOM 1889 C CA . GLU A 1 272 ? 24.026 69.204 4.556 1.00 9.93 251 GLU A CA 1
ATOM 1890 C C . GLU A 1 272 ? 24.023 68.213 3.374 1.00 10.32 251 GLU A C 1
ATOM 1891 O O . GLU A 1 272 ? 23.366 68.454 2.357 1.00 8.94 251 GLU A O 1
ATOM 1897 N N . HIS A 1 273 ? 24.734 67.094 3.538 1.00 9.38 252 HIS A N 1
ATOM 1898 C CA . HIS A 1 273 ? 24.945 66.111 2.459 1.00 9.57 252 HIS A CA 1
ATOM 1899 C C . HIS A 1 273 ? 24.052 64.861 2.626 1.00 8.98 252 HIS A C 1
ATOM 1900 O O . HIS A 1 273 ? 24.247 63.847 1.974 1.00 8.38 252 HIS A O 1
ATOM 1907 N N . ASP A 1 274 ? 23.019 64.991 3.463 1.00 8.88 253 ASP A N 1
ATOM 1908 C CA . ASP A 1 274 ? 22.077 63.925 3.822 1.00 8.62 253 ASP A CA 1
ATOM 1909 C C . ASP A 1 274 ? 21.374 63.320 2.593 1.00 9.12 253 ASP A C 1
ATOM 1910 O O . ASP A 1 274 ? 20.896 64.060 1.716 1.00 7.68 253 ASP A O 1
ATOM 1915 N N . GLU A 1 275 ? 21.258 61.992 2.549 1.00 9.18 254 GLU A N 1
ATOM 1916 C CA . GLU A 1 275 ? 20.382 61.374 1.547 1.00 11.36 254 GLU A CA 1
ATOM 1917 C C . GLU A 1 275 ? 18.959 61.841 1.713 1.00 10.50 254 GLU A C 1
ATOM 1918 O O . GLU A 1 275 ? 18.199 61.835 0.731 1.00 11.43 254 GLU A O 1
ATOM 1924 N N . ALA A 1 276 ? 18.599 62.228 2.945 1.00 10.20 255 ALA A N 1
ATOM 1925 C CA . ALA A 1 276 ? 17.378 62.959 3.210 1.00 9.93 255 ALA A CA 1
ATOM 1926 C C . ALA A 1 276 ? 17.625 64.421 2.845 1.00 10.26 255 ALA A C 1
ATOM 1927 O O . ALA A 1 276 ? 17.892 65.260 3.705 1.00 8.90 255 ALA A O 1
ATOM 1929 N N . THR A 1 277 ? 17.540 64.719 1.546 1.00 9.93 256 THR A N 1
ATOM 1930 C CA . THR A 1 277 ? 17.760 66.073 1.041 1.00 10.29 256 THR A CA 1
ATOM 1931 C C . THR A 1 277 ? 16.584 66.969 1.382 1.00 11.20 256 THR A C 1
ATOM 1932 O O . THR A 1 277 ? 15.505 66.471 1.749 1.00 11.53 256 THR A O 1
ATOM 1936 N N . PRO A 1 278 ? 16.771 68.302 1.247 1.00 12.41 257 PRO A N 1
ATOM 1937 C CA . PRO A 1 278 ? 15.722 69.244 1.695 1.00 12.35 257 PRO A CA 1
ATOM 1938 C C . PRO A 1 278 ? 14.323 68.984 1.120 1.00 12.07 257 PRO A C 1
ATOM 1939 O O . PRO A 1 278 ? 13.316 69.095 1.851 1.00 12.14 257 PRO A O 1
ATOM 1943 N N . LYS A 1 279 ? 14.232 68.597 -0.143 1.00 11.52 258 LYS A N 1
ATOM 1944 C CA . LYS A 1 279 ? 12.925 68.266 -0.700 1.00 12.21 258 LYS A CA 1
ATOM 1945 C C . LYS A 1 279 ? 12.243 67.092 0.026 1.00 11.46 258 LYS A C 1
ATOM 1946 O O . LYS A 1 279 ? 11.002 67.031 0.096 1.00 11.71 258 LYS A O 1
ATOM 1952 N N . THR A 1 280 ? 13.031 66.186 0.600 1.00 10.36 259 THR A N 1
ATOM 1953 C CA . THR A 1 280 ? 12.451 65.022 1.291 1.00 9.56 259 THR A CA 1
ATOM 1954 C C . THR A 1 280 ? 11.804 65.392 2.595 1.00 9.67 259 THR A C 1
ATOM 1955 O O . THR A 1 280 ? 10.788 64.808 2.960 1.00 9.90 259 THR A O 1
ATOM 1959 N N . TRP A 1 281 ? 12.369 66.371 3.304 1.00 9.43 260 TRP A N 1
ATOM 1960 C CA . TRP A 1 281 ? 11.829 66.745 4.608 1.00 9.99 260 TRP A CA 1
ATOM 1961 C C . TRP A 1 281 ? 11.041 68.069 4.567 1.00 10.03 260 TRP A C 1
ATOM 1962 O O . TRP A 1 281 ? 10.466 68.471 5.564 1.00 11.29 260 TRP A O 1
ATOM 1973 N N . GLN A 1 282 ? 10.951 68.697 3.394 1.00 10.99 261 GLN A N 1
ATOM 1974 C CA . GLN A 1 282 ? 10.193 69.926 3.235 1.00 11.82 261 GLN A CA 1
ATOM 1975 C C . GLN A 1 282 ? 8.730 69.759 3.700 1.00 10.60 261 GLN A C 1
ATOM 1976 O O . GLN A 1 282 ? 8.211 70.656 4.345 1.00 9.76 261 GLN A O 1
ATOM 1982 N N . PRO A 1 283 ? 8.069 68.601 3.388 1.00 9.64 262 PRO A N 1
ATOM 1983 C CA . PRO A 1 283 ? 6.677 68.467 3.801 1.00 8.96 262 PRO A CA 1
ATOM 1984 C C . PRO A 1 283 ? 6.527 68.572 5.327 1.00 8.78 262 PRO A C 1
ATOM 1985 O O . PRO A 1 283 ? 5.517 69.060 5.809 1.00 8.41 262 PRO A O 1
ATOM 1989 N N . PHE A 1 284 ? 7.522 68.122 6.091 1.00 9.11 263 PHE A N 1
ATOM 1990 C CA . PHE A 1 284 ? 7.440 68.231 7.552 1.00 8.95 263 PHE A CA 1
ATOM 1991 C C . PHE A 1 284 ? 7.350 69.713 7.952 1.00 9.19 263 PHE A C 1
ATOM 1992 O O . PHE A 1 284 ? 6.470 70.095 8.716 1.00 9.81 263 PHE A O 1
ATOM 2000 N N . VAL A 1 285 ? 8.268 70.533 7.444 1.00 9.89 264 VAL A N 1
ATOM 2001 C CA . VAL A 1 285 ? 8.293 71.985 7.788 1.00 10.22 264 VAL A CA 1
ATOM 2002 C C . VAL A 1 285 ? 7.123 72.760 7.151 1.00 11.29 264 VAL A C 1
ATOM 2003 O O . VAL A 1 285 ? 6.677 73.756 7.699 1.00 10.64 264 VAL A O 1
ATOM 2007 N N . ASP A 1 286 ? 6.596 72.281 6.027 1.00 12.15 265 ASP A N 1
ATOM 2008 C CA . ASP A 1 286 ? 5.447 72.948 5.379 1.00 13.68 265 ASP A CA 1
ATOM 2009 C C . ASP A 1 286 ? 4.111 72.625 6.025 1.00 14.03 265 ASP A C 1
ATOM 2010 O O . ASP A 1 286 ? 3.197 73.444 5.967 1.00 13.76 265 ASP A O 1
ATOM 2015 N N . HIS A 1 287 ? 3.968 71.422 6.588 1.00 13.81 266 HIS A N 1
ATOM 2016 C CA . HIS A 1 287 ? 2.645 70.959 7.012 1.00 13.93 266 HIS A CA 1
ATOM 2017 C C . HIS A 1 287 ? 2.451 70.717 8.500 1.00 12.93 266 HIS A C 1
ATOM 2018 O O . HIS A 1 287 ? 1.323 70.745 8.951 1.00 11.83 266 HIS A O 1
ATOM 2025 N N . ILE A 1 288 ? 3.523 70.490 9.257 1.00 12.00 267 ILE A N 1
ATOM 2026 C CA . ILE A 1 288 ? 3.388 70.340 10.700 1.00 11.05 267 ILE A CA 1
ATOM 2027 C C . ILE A 1 288 ? 3.100 71.723 11.359 1.00 11.83 267 ILE A C 1
ATOM 2028 O O . ILE A 1 288 ? 3.778 72.728 11.094 1.00 12.54 267 ILE A O 1
ATOM 2033 N N . PRO A 1 289 ? 2.050 71.803 12.186 1.00 12.11 268 PRO A N 1
ATOM 2034 C CA . PRO A 1 289 ? 1.689 73.157 12.651 1.00 12.79 268 PRO A CA 1
ATOM 2035 C C . PRO A 1 289 ? 2.775 73.895 13.423 1.00 13.04 268 PRO A C 1
ATOM 2036 O O . PRO A 1 289 ? 3.003 75.091 13.184 1.00 12.21 268 PRO A O 1
ATOM 2040 N N . ASP A 1 290 ? 3.480 73.183 14.298 1.00 12.19 269 ASP A N 1
ATOM 2041 C CA . ASP A 1 290 ? 4.500 73.810 15.159 1.00 11.77 269 ASP A CA 1
ATOM 2042 C C . ASP A 1 290 ? 5.804 73.088 14.865 1.00 11.25 269 ASP A C 1
ATOM 2043 O O . ASP A 1 290 ? 6.000 71.941 15.272 1.00 11.88 269 ASP A O 1
ATOM 2048 N N . VAL A 1 291 ? 6.671 73.731 14.087 1.00 10.99 270 VAL A N 1
ATOM 2049 C CA . VAL A 1 291 ? 7.829 73.032 13.504 1.00 9.96 270 VAL A CA 1
ATOM 2050 C C . VAL A 1 291 ? 8.981 73.980 13.256 1.00 10.03 270 VAL A C 1
ATOM 2051 O O . VAL A 1 291 ? 8.769 75.141 12.898 1.00 9.99 270 VAL A O 1
ATOM 2055 N N . ARG A 1 292 ? 10.201 73.484 13.482 1.00 9.70 271 ARG A N 1
ATOM 2056 C CA A ARG A 1 292 ? 11.418 74.180 13.095 0.50 10.10 271 ARG A CA 1
ATOM 2057 C CA B ARG A 1 292 ? 11.404 74.180 13.048 0.50 9.95 271 ARG A CA 1
ATOM 2058 C C . ARG A 1 292 ? 12.456 73.158 12.639 1.00 10.16 271 ARG A C 1
ATOM 2059 O O . ARG A 1 292 ? 12.329 71.946 12.912 1.00 9.46 271 ARG A O 1
ATOM 2074 N N . SER A 1 293 ? 13.476 73.625 11.940 1.00 10.55 272 SER A N 1
ATOM 2075 C CA . SER A 1 293 ? 14.444 72.713 11.375 1.00 9.84 272 SER A CA 1
ATOM 2076 C C . SER A 1 293 ? 15.874 73.186 11.650 1.00 10.30 272 SER A C 1
ATOM 2077 O O . SER A 1 293 ? 16.089 74.342 11.971 1.00 10.84 272 SER A O 1
ATOM 2080 N N . HIS A 1 294 ? 16.816 72.253 11.623 1.00 9.76 273 HIS A N 1
ATOM 2081 C CA . HIS A 1 294 ? 18.252 72.550 11.762 1.00 9.67 273 HIS A CA 1
ATOM 2082 C C . HIS A 1 294 ? 19.042 71.643 10.801 1.00 9.90 273 HIS A C 1
ATOM 2083 O O . HIS A 1 294 ? 18.971 70.406 10.879 1.00 10.12 273 HIS A O 1
ATOM 2090 N N . VAL A 1 295 ? 19.795 72.268 9.911 1.00 9.66 274 VAL A N 1
ATOM 2091 C CA . VAL A 1 295 ? 20.627 71.568 8.972 1.00 9.87 274 VAL A CA 1
ATOM 2092 C C . VAL A 1 295 ? 22.095 71.740 9.375 1.00 10.52 274 VAL A C 1
ATOM 2093 O O . VAL A 1 295 ? 22.561 72.853 9.521 1.00 11.71 274 VAL A O 1
ATOM 2097 N N . PHE A 1 296 ? 22.792 70.624 9.562 1.00 9.95 275 PHE A N 1
ATOM 2098 C CA . PHE A 1 296 ? 24.162 70.625 10.063 1.00 10.25 275 PHE A CA 1
ATOM 2099 C C . PHE A 1 296 ? 25.156 70.639 8.904 1.00 11.01 275 PHE A C 1
ATOM 2100 O O . PHE A 1 296 ? 25.215 69.665 8.132 1.00 11.12 275 PHE A O 1
ATOM 2108 N N . PRO A 1 297 ? 25.978 71.698 8.823 1.00 11.40 276 PRO A N 1
ATOM 2109 C CA . PRO A 1 297 ? 27.010 71.681 7.757 1.00 11.26 276 PRO A CA 1
ATOM 2110 C C . PRO A 1 297 ? 27.995 70.541 7.955 1.00 12.16 276 PRO A C 1
ATOM 2111 O O . PRO A 1 297 ? 28.330 70.192 9.102 1.00 11.29 276 PRO A O 1
ATOM 2115 N N . GLY A 1 298 ? 28.461 69.981 6.842 1.00 12.58 277 GLY A N 1
ATOM 2116 C CA . GLY A 1 298 ? 29.548 69.014 6.849 1.00 12.92 277 GLY A CA 1
ATOM 2117 C C . GLY A 1 298 ? 29.143 67.636 7.342 1.00 12.64 277 GLY A C 1
ATOM 2118 O O . GLY A 1 298 ? 29.998 66.863 7.748 1.00 13.82 277 GLY A O 1
ATOM 2119 N N . THR A 1 299 ? 27.837 67.343 7.366 1.00 11.65 278 THR A N 1
ATOM 2120 C CA . THR A 1 299 ? 27.359 66.077 7.872 1.00 10.60 278 THR A CA 1
ATOM 2121 C C . THR A 1 299 ? 26.420 65.468 6.822 1.00 10.83 278 THR A C 1
ATOM 2122 O O . THR A 1 299 ? 26.104 66.088 5.809 1.00 10.57 278 THR A O 1
ATOM 2126 N N . SER A 1 300 ? 25.976 64.250 7.052 1.00 10.28 279 SER A N 1
ATOM 2127 C CA . SER A 1 300 ? 25.025 63.646 6.120 1.00 10.20 279 SER A CA 1
ATOM 2128 C C . SER A 1 300 ? 23.901 62.935 6.905 1.00 10.04 279 SER A C 1
ATOM 2129 O O . SER A 1 300 ? 23.251 63.570 7.742 1.00 10.02 279 SER A O 1
ATOM 2132 N N . HIS A 1 301 ? 23.658 61.651 6.626 1.00 9.48 280 HIS A N 1
ATOM 2133 C CA . HIS A 1 301 ? 22.493 60.946 7.191 1.00 9.33 280 HIS A CA 1
ATOM 2134 C C . HIS A 1 301 ? 22.744 60.636 8.671 1.00 9.53 280 HIS A C 1
ATOM 2135 O O . HIS A 1 301 ? 21.852 60.759 9.500 1.00 9.74 280 HIS A O 1
ATOM 2142 N N . CYS A 1 302 ? 23.952 60.245 9.023 1.00 8.88 281 CYS A N 1
ATOM 2143 C CA . CYS A 1 302 ? 24.217 59.884 10.416 1.00 8.91 281 CYS A CA 1
ATOM 2144 C C . CYS A 1 302 ? 24.862 61.059 11.147 1.00 8.58 281 CYS A C 1
ATOM 2145 O O . CYS A 1 302 ? 25.993 60.950 11.642 1.00 8.78 281 CYS A O 1
ATOM 2148 N N . THR A 1 303 ? 24.169 62.200 11.184 1.00 8.25 282 THR A N 1
ATOM 2149 C CA . THR A 1 303 ? 24.682 63.391 11.866 1.00 9.11 282 THR A CA 1
ATOM 2150 C C . THR A 1 303 ? 25.159 63.105 13.308 1.00 8.48 282 THR A C 1
ATOM 2151 O O . THR A 1 303 ? 26.199 63.599 13.747 1.00 8.24 282 THR A O 1
ATOM 2155 N N . HIS A 1 304 ? 24.417 62.239 14.006 1.00 8.70 283 HIS A N 1
ATOM 2156 C CA . HIS A 1 304 ? 24.667 61.916 15.419 1.00 8.64 283 HIS A CA 1
ATOM 2157 C C . HIS A 1 304 ? 26.001 61.199 15.626 1.00 9.54 283 HIS A C 1
ATOM 2158 O O . HIS A 1 304 ? 26.526 61.200 16.731 1.00 9.82 283 HIS A O 1
ATOM 2165 N N . LEU A 1 305 ? 26.526 60.599 14.550 1.00 9.27 284 LEU A N 1
ATOM 2166 C CA . LEU A 1 305 ? 27.845 59.989 14.547 1.00 10.62 284 LEU A CA 1
ATOM 2167 C C . LEU A 1 305 ? 28.955 60.896 14.005 1.00 10.34 284 LEU A C 1
ATOM 2168 O O . LEU A 1 305 ? 30.109 60.745 14.380 1.00 9.64 284 LEU A O 1
ATOM 2173 N N . GLU A 1 306 ? 28.595 61.750 13.042 1.00 10.63 285 GLU A N 1
ATOM 2174 C CA . GLU A 1 306 ? 29.548 62.618 12.361 1.00 10.82 285 GLU A CA 1
ATOM 2175 C C . GLU A 1 306 ? 29.966 63.847 13.200 1.00 10.72 285 GLU A C 1
ATOM 2176 O O . GLU A 1 306 ? 31.143 64.199 13.253 1.00 10.52 285 GLU A O 1
ATOM 2182 N N . LYS A 1 307 ? 28.995 64.476 13.857 1.00 10.21 286 LYS A N 1
ATOM 2183 C CA . LYS A 1 307 ? 29.253 65.570 14.780 1.00 10.28 286 LYS A CA 1
ATOM 2184 C C . LYS A 1 307 ? 28.399 65.334 16.025 1.00 10.89 286 LYS A C 1
ATOM 2185 O O . LYS A 1 307 ? 27.410 66.054 16.268 1.00 9.42 286 LYS A O 1
ATOM 2191 N N . PRO A 1 308 ? 28.785 64.325 16.839 1.00 11.55 287 PRO A N 1
ATOM 2192 C CA . PRO A 1 308 ? 27.904 63.905 17.928 1.00 11.15 287 PRO A CA 1
ATOM 2193 C C . PRO A 1 308 ? 27.577 65.008 18.914 1.00 11.90 287 PRO A C 1
ATOM 2194 O O . PRO A 1 308 ? 26.414 65.150 19.296 1.00 12.08 287 PRO A O 1
ATOM 2198 N N . GLU A 1 309 ? 28.584 65.768 19.341 1.00 11.64 288 GLU A N 1
ATOM 2199 C CA . GLU A 1 309 ? 28.359 66.826 20.357 1.00 12.98 288 GLU A CA 1
ATOM 2200 C C . GLU A 1 309 ? 27.449 67.979 19.818 1.00 12.12 288 GLU A C 1
ATOM 2201 O O . GLU A 1 309 ? 26.515 68.428 20.518 1.00 10.05 288 GLU A O 1
ATOM 2207 N N . GLU A 1 310 ? 27.724 68.430 18.583 1.00 11.01 289 GLU A N 1
ATOM 2208 C CA . GLU A 1 310 ? 26.913 69.459 17.943 1.00 11.99 289 GLU A CA 1
ATOM 2209 C C . GLU A 1 310 ? 25.455 69.024 17.785 1.00 10.67 289 GLU A C 1
ATOM 2210 O O . GLU A 1 310 ? 24.539 69.805 18.035 1.00 8.89 289 GLU A O 1
ATOM 2216 N N . PHE A 1 311 ? 25.268 67.786 17.333 1.00 9.62 290 PHE A N 1
ATOM 2217 C CA . PHE A 1 311 ? 23.955 67.157 17.172 1.00 9.32 290 PHE A CA 1
ATOM 2218 C C . PHE A 1 311 ? 23.212 67.158 18.494 1.00 8.42 290 PHE A C 1
ATOM 2219 O O . PHE A 1 311 ? 22.128 67.668 18.566 1.00 8.09 290 PHE A O 1
ATOM 2227 N N . ARG A 1 312 ? 23.840 66.665 19.551 1.00 8.33 291 ARG A N 1
ATOM 2228 C CA . ARG A 1 312 ? 23.182 66.581 20.830 1.00 9.09 291 ARG A CA 1
ATOM 2229 C C . ARG A 1 312 ? 22.919 67.941 21.452 1.00 9.27 291 ARG A C 1
ATOM 2230 O O . ARG A 1 312 ? 21.896 68.115 22.106 1.00 10.32 291 ARG A O 1
ATOM 2238 N N . ALA A 1 313 ? 23.800 68.910 21.220 1.00 9.18 292 ALA A N 1
ATOM 2239 C CA . ALA A 1 313 ? 23.578 70.279 21.703 1.00 8.58 292 ALA A CA 1
ATOM 2240 C C . ALA A 1 313 ? 22.289 70.870 21.149 1.00 9.14 292 ALA A C 1
ATOM 2241 O O . ALA A 1 313 ? 21.518 71.443 21.904 1.00 9.11 292 ALA A O 1
ATOM 2243 N N . VAL A 1 314 ? 22.062 70.729 19.848 1.00 9.14 293 VAL A N 1
ATOM 2244 C CA . VAL A 1 314 ? 20.828 71.242 19.200 1.00 8.87 293 VAL A CA 1
ATOM 2245 C C . VAL A 1 314 ? 19.610 70.498 19.762 1.00 8.52 293 VAL A C 1
ATOM 2246 O O . VAL A 1 314 ? 18.610 71.113 20.144 1.00 8.49 293 VAL A O 1
ATOM 2250 N N . VAL A 1 315 ? 19.692 69.163 19.839 1.00 7.98 294 VAL A N 1
ATOM 2251 C CA . VAL A 1 315 ? 18.592 68.378 20.423 1.00 7.11 294 VAL A CA 1
ATOM 2252 C C . VAL A 1 315 ? 18.301 68.823 21.874 1.00 7.37 294 VAL A C 1
ATOM 2253 O O . VAL A 1 315 ? 17.147 69.023 22.253 1.00 7.44 294 VAL A O 1
ATOM 2257 N N . ALA A 1 316 ? 19.359 69.010 22.664 1.00 8.07 295 ALA A N 1
ATOM 2258 C CA . ALA A 1 316 ? 19.229 69.389 24.070 1.00 8.43 295 ALA A CA 1
ATOM 2259 C C . ALA A 1 316 ? 18.468 70.713 24.220 1.00 8.86 295 ALA A C 1
ATOM 2260 O O . ALA A 1 316 ? 17.580 70.805 25.069 1.00 8.80 295 ALA A O 1
ATOM 2262 N N . GLN A 1 317 ? 18.750 71.701 23.358 1.00 8.72 296 GLN A N 1
ATOM 2263 C CA . GLN A 1 317 ? 18.022 72.995 23.418 1.00 9.52 296 GLN A CA 1
ATOM 2264 C C . GLN A 1 317 ? 16.520 72.773 23.237 1.00 9.96 296 GLN A C 1
ATOM 2265 O O . GLN A 1 317 ? 15.690 73.331 23.998 1.00 9.44 296 GLN A O 1
ATOM 2271 N N . PHE A 1 318 ? 16.172 71.912 22.267 1.00 9.72 297 PHE A N 1
ATOM 2272 C CA . PHE A 1 318 ? 14.772 71.631 21.932 1.00 9.79 297 PHE A CA 1
ATOM 2273 C C . PHE A 1 318 ? 14.056 70.924 23.076 1.00 9.68 297 PHE A C 1
ATOM 2274 O O . PHE A 1 318 ? 12.925 71.271 23.436 1.00 10.21 297 PHE A O 1
ATOM 2282 N N . LEU A 1 319 ? 14.710 69.911 23.654 1.00 9.49 298 LEU A N 1
ATOM 2283 C CA . LEU A 1 319 ? 14.113 69.116 24.718 1.00 8.57 298 LEU A CA 1
ATOM 2284 C C . LEU A 1 319 ? 13.867 70.051 25.905 1.00 9.50 298 LEU A C 1
ATOM 2285 O O . LEU A 1 319 ? 12.782 70.045 26.507 1.00 8.62 298 LEU A O 1
ATOM 2290 N N . HIS A 1 320 ? 14.824 70.935 26.165 1.00 9.52 299 HIS A N 1
ATOM 2291 C CA . HIS A 1 320 ? 14.719 71.810 27.329 1.00 10.76 299 HIS A CA 1
ATOM 2292 C C . HIS A 1 320 ? 13.570 72.792 27.162 1.00 11.46 299 HIS A C 1
ATOM 2293 O O . HIS A 1 320 ? 12.793 73.044 28.095 1.00 11.01 299 HIS A O 1
ATOM 2300 N N . GLN A 1 321 ? 13.469 73.368 25.969 1.00 10.89 300 GLN A N 1
ATOM 2301 C CA . GLN A 1 321 ? 12.382 74.312 25.670 1.00 11.64 300 GLN A CA 1
ATOM 2302 C C . GLN A 1 321 ? 11.020 73.695 25.987 1.00 11.41 300 GLN A C 1
ATOM 2303 O O . GLN A 1 321 ? 10.122 74.346 26.532 1.00 11.34 300 GLN A O 1
ATOM 2309 N N . HIS A 1 322 ? 10.873 72.416 25.665 1.00 11.27 301 HIS A N 1
ATOM 2310 C CA . HIS A 1 322 ? 9.586 71.768 25.763 1.00 11.75 301 HIS A CA 1
ATOM 2311 C C . HIS A 1 322 ? 9.355 71.056 27.098 1.00 12.34 301 HIS A C 1
ATOM 2312 O O . HIS A 1 322 ? 8.189 70.857 27.477 1.00 12.14 301 HIS A O 1
ATOM 2319 N N . ASP A 1 323 ? 10.431 70.793 27.843 1.00 12.55 302 ASP A N 1
ATOM 2320 C CA . ASP A 1 323 ? 10.321 70.516 29.291 1.00 14.35 302 ASP A CA 1
ATOM 2321 C C . ASP A 1 323 ? 9.594 71.669 29.987 1.00 15.39 302 ASP A C 1
ATOM 2322 O O . ASP A 1 323 ? 8.688 71.450 30.790 1.00 16.44 302 ASP A O 1
ATOM 2327 N N . LEU A 1 324 ? 10.077 72.882 29.715 1.00 17.00 303 LEU A N 1
ATOM 2328 C CA . LEU A 1 324 ? 9.530 74.124 30.293 1.00 18.67 303 LEU A CA 1
ATOM 2329 C C . LEU A 1 324 ? 8.051 74.302 29.884 1.00 19.23 303 LEU A C 1
ATOM 2330 O O . LEU A 1 324 ? 7.206 74.622 30.728 1.00 19.23 303 LEU A O 1
ATOM 2335 N N . ALA A 1 325 ? 7.748 74.095 28.597 1.00 19.40 304 ALA A N 1
ATOM 2336 C CA . ALA A 1 325 ? 6.385 74.249 28.117 1.00 20.77 304 ALA A CA 1
ATOM 2337 C C . ALA A 1 325 ? 5.466 73.225 28.796 1.00 22.55 304 ALA A C 1
ATOM 2338 O O . ALA A 1 325 ? 4.396 73.590 29.289 1.00 22.52 304 ALA A O 1
ATOM 2340 N N . ALA A 1 326 ? 5.893 71.963 28.853 1.00 23.38 305 ALA A N 1
ATOM 2341 C CA . ALA A 1 326 ? 5.081 70.897 29.476 1.00 24.84 305 ALA A CA 1
ATOM 2342 C C . ALA A 1 326 ? 4.810 71.228 30.945 1.00 26.70 305 ALA A C 1
ATOM 2343 O O . ALA A 1 326 ? 3.683 71.024 31.458 1.00 26.23 305 ALA A O 1
ATOM 2345 N N . ASP A 1 327 ? 5.844 71.734 31.624 1.00 28.09 306 ASP A N 1
ATOM 2346 C CA . ASP A 1 327 ? 5.678 72.207 32.982 1.00 30.09 306 ASP A CA 1
ATOM 2347 C C . ASP A 1 327 ? 4.898 73.521 32.990 1.00 30.68 306 ASP A C 1
ATOM 2348 O O . ASP A 1 327 ? 4.242 73.814 33.980 1.00 32.71 306 ASP A O 1
#

InterPro domains:
  IPR000073 Alpha/beta hydrolase fold-1 [PF00561] (35-287)
  IPR002410 Peptidase S33 [PR00793] (36-44)
  IPR002410 Peptidase S33 [PR00793] (64-75)
  IPR002410 Peptidase S33 [PR00793] (109-123)
  IPR005945 Proline-specific peptidase [PIRSF005539] (5-302)
  IPR005945 Proline-specific peptidase [TIGR01250] (31-298)
  IPR029058 Alpha/Beta hydrolase fold [G3DSA:3.40.50.1820] (8-309)
  IPR029058 Alpha/Beta hydrolase fold [SSF53474] (10-298)

B-factor: mean 14.01, std 6.74, range [4.12, 44.94]

Organism: Mycolicibacterium smegmatis (strain ATCC 700084 / mc(2)155) (NCBI:txid246196)

CATH classification: 3.40.50.1820

Radius of gyration: 18.54 Å; Cα contacts (8 Å, |Δi|>4): 647; chains: 1; bounding box: 39×41×56 Å

Sequence (299 aa):
SSRTVPFGDHETWVQVTTPENAQPHALPLIVLHGGPGMMAHNYVANIAALADETGRTVIHYDQVGCGNSTHLPDAPADFWTPQLFVDEFHAVCTALGIERRYHVLGQSWGGMLGAEIAVRQPSGLVSLAICNSPASMRLWSEAAGDLRRAQLPAEETRAALDRHEAAGTITHPDYLQAAAEFYRRHVCRVVPTPQDFADSVAQMEAEPTVYHTMNGPNEFHVVGTLGDDWSVIDRRLPDVTAPVLVIAGEHDEATPKTWQPFVDHIPDVRRSHVFPGTSHCTHLEKPEEFRAVVAQFLHQHDLAAD